Protein AF-A0A966NB01-F1 (afdb_monomer_lite)

Sequence (210 aa):
ENFVPSNSPRFVPIDDQESGPEIAERCFDAGAFVVIAHPQWSGLTLADARSIKSAHAVEAYNHGCAVSTDRPDGFHTLDLLLAEGRKLNLVATDDAHFTEPDFFGGWVMVKAQQNKPDSILESLKEGSFYSSQGPEFIDIEINSETAVIQSTPVSTVIVQGQGSAYVAQHGEAVVSAELSLERLKNSPWLRVTVIDQYGKRAWSNPIWRD

Foldseek 3Di:
DPLDDFPDPDPDDDPPTDDPQRVLVSCVVVLHAAEAELCQQVVPDLVNLVSNLNHQAYAQAEQQCCVPPVRGGDVVSVLVCVVVVRQHWYFWYQPDPPPDPSDLQKGKDFDFPDPDPVRRSVRSSVLRIKMWRDKAWPDWDDDLWKIKTFIFFFQKKKKDFHDGQIDMDGDQGDGIDITTCPSVNPGQWIKIWTAHPVRIIMIGTTHGDD

Structure (mmCIF, N/CA/C/O backbone):
data_AF-A0A966NB01-F1
#
_entry.id   AF-A0A966NB01-F1
#
loop_
_atom_site.group_PDB
_atom_site.id
_atom_site.type_symbol
_atom_site.label_atom_id
_atom_site.label_alt_id
_atom_site.label_comp_id
_atom_site.label_asym_id
_atom_site.label_entity_id
_atom_site.label_seq_id
_atom_site.pdbx_PDB_ins_code
_atom_site.Cartn_x
_atom_site.Cartn_y
_atom_site.Cartn_z
_atom_site.occupancy
_atom_site.B_iso_or_equiv
_atom_site.auth_seq_id
_atom_site.auth_comp_id
_atom_site.auth_asym_id
_atom_site.auth_atom_id
_atom_site.pdbx_PDB_model_num
ATOM 1 N N . GLU A 1 1 ? 21.238 -15.664 -8.859 1.00 58.62 1 GLU A N 1
ATOM 2 C CA . GLU A 1 1 ? 22.269 -15.403 -9.892 1.00 58.62 1 GLU A CA 1
ATOM 3 C C . GLU A 1 1 ? 21.838 -15.718 -11.337 1.00 58.62 1 GLU A C 1
ATOM 5 O O . GLU A 1 1 ? 22.574 -15.356 -12.240 1.00 58.62 1 GLU A O 1
ATOM 10 N N . ASN A 1 2 ? 20.633 -16.260 -11.601 1.00 76.50 2 ASN A N 1
ATOM 11 C CA . ASN A 1 2 ? 20.177 -16.600 -12.968 1.00 76.50 2 ASN A CA 1
ATOM 12 C C . ASN A 1 2 ? 19.036 -15.711 -13.514 1.00 76.50 2 ASN A C 1
ATOM 14 O O . ASN A 1 2 ? 18.308 -16.134 -14.408 1.00 76.50 2 ASN A O 1
ATOM 18 N N . PHE A 1 3 ? 18.833 -14.500 -12.980 1.00 86.69 3 PHE A N 1
ATOM 19 C CA . PHE A 1 3 ? 17.799 -13.604 -13.508 1.00 86.69 3 PHE A CA 1
ATOM 20 C C . PHE A 1 3 ? 18.338 -12.858 -14.730 1.00 86.69 3 PHE A C 1
ATOM 22 O O . PHE A 1 3 ? 19.160 -11.953 -14.597 1.00 86.69 3 PHE A O 1
ATOM 29 N N . VAL A 1 4 ? 17.908 -13.269 -15.923 1.00 89.50 4 VAL A N 1
ATOM 30 C CA . VAL A 1 4 ? 18.319 -12.628 -17.179 1.00 89.50 4 VAL A CA 1
ATOM 31 C C . VAL A 1 4 ? 17.797 -11.180 -17.193 1.00 89.50 4 VAL A C 1
ATOM 33 O O . VAL A 1 4 ? 16.621 -10.969 -16.881 1.00 89.50 4 VAL A O 1
ATOM 36 N N . PRO A 1 5 ? 18.625 -10.170 -17.518 1.00 90.00 5 PRO A N 1
ATOM 37 C CA . PRO A 1 5 ? 18.150 -8.794 -17.658 1.00 90.00 5 PRO A CA 1
ATOM 38 C C . PRO A 1 5 ? 16.993 -8.701 -18.660 1.00 90.00 5 PRO A C 1
ATOM 40 O O . PRO A 1 5 ? 16.994 -9.414 -19.663 1.00 90.00 5 PRO A O 1
ATOM 43 N N . SER A 1 6 ? 16.005 -7.841 -18.399 1.00 90.62 6 SER A N 1
ATOM 44 C CA . SER A 1 6 ? 14.953 -7.580 -19.386 1.00 90.62 6 SER A CA 1
ATOM 45 C C . SER A 1 6 ? 15.538 -6.898 -20.626 1.00 90.62 6 SER A C 1
ATOM 47 O O . SER A 1 6 ? 16.550 -6.192 -20.557 1.00 90.62 6 SER A O 1
ATOM 49 N N . ASN A 1 7 ? 14.884 -7.079 -21.773 1.00 92.44 7 ASN A N 1
ATOM 50 C CA . ASN A 1 7 ? 15.222 -6.374 -23.007 1.00 92.44 7 ASN A CA 1
ATOM 51 C C . ASN A 1 7 ? 14.694 -4.926 -22.966 1.00 92.44 7 ASN A C 1
ATOM 53 O O . ASN A 1 7 ? 13.764 -4.560 -23.675 1.00 92.44 7 ASN A O 1
ATOM 57 N N . SER A 1 8 ? 15.245 -4.112 -22.064 1.00 90.25 8 SER A N 1
ATOM 58 C CA . SER A 1 8 ? 14.808 -2.731 -21.811 1.00 90.25 8 SER A CA 1
ATOM 59 C C . SER A 1 8 ? 16.017 -1.786 -21.772 1.00 90.25 8 SER A C 1
ATOM 61 O O . SER A 1 8 ? 16.375 -1.269 -20.715 1.00 90.25 8 SER A O 1
ATOM 63 N N . PRO A 1 9 ? 16.709 -1.559 -22.906 1.00 89.31 9 PRO A N 1
ATOM 64 C CA . PRO A 1 9 ? 17.971 -0.814 -22.926 1.00 89.31 9 PRO A CA 1
ATOM 65 C C . PRO A 1 9 ? 17.812 0.691 -22.646 1.00 89.31 9 PRO A C 1
ATOM 67 O O . PRO A 1 9 ? 18.811 1.391 -22.469 1.00 89.31 9 PRO A O 1
ATOM 70 N N . ARG A 1 10 ? 16.579 1.215 -22.685 1.00 88.50 10 ARG A N 1
ATOM 71 C CA . ARG A 1 10 ? 16.206 2.625 -22.474 1.00 88.50 10 ARG A CA 1
ATOM 72 C C . ARG A 1 10 ? 14.794 2.695 -21.883 1.00 88.50 10 ARG A C 1
ATOM 74 O O . ARG A 1 10 ? 14.055 1.721 -21.944 1.00 88.50 10 ARG A O 1
ATOM 81 N N . PHE A 1 11 ? 14.378 3.874 -21.424 1.00 83.19 11 PHE A N 1
ATOM 82 C CA . PHE A 1 11 ? 13.010 4.147 -20.949 1.00 83.19 11 PHE A CA 1
ATOM 83 C C . PHE A 1 11 ? 11.969 4.310 -22.075 1.00 83.19 11 PHE A C 1
ATOM 85 O O . PHE A 1 11 ? 10.986 5.031 -21.924 1.00 83.19 11 PHE A O 1
ATOM 92 N N . VAL A 1 12 ? 12.196 3.687 -23.233 1.00 88.50 12 VAL A N 1
ATOM 93 C CA . VAL A 1 12 ? 11.289 3.740 -24.386 1.00 88.50 12 VAL A CA 1
ATOM 94 C C . VAL A 1 12 ? 10.964 2.306 -24.796 1.00 88.50 12 VAL A C 1
ATOM 96 O O . VAL A 1 12 ? 11.910 1.533 -24.964 1.00 88.50 12 VAL A O 1
ATOM 99 N N . PRO A 1 13 ? 9.677 1.955 -24.977 1.00 87.62 13 PRO A N 1
ATOM 100 C CA . PRO A 1 13 ? 9.287 0.633 -25.446 1.00 87.62 13 PRO A CA 1
ATOM 101 C C . PRO A 1 13 ? 9.932 0.253 -26.783 1.00 87.62 13 PRO A C 1
ATOM 103 O O . PRO A 1 13 ? 10.039 1.091 -27.681 1.00 87.62 13 PRO A O 1
ATOM 106 N N . ILE A 1 14 ? 10.312 -1.016 -26.918 1.00 93.12 14 ILE A N 1
ATOM 107 C CA . ILE A 1 14 ? 10.758 -1.638 -28.174 1.00 93.12 14 ILE A CA 1
ATOM 108 C C . ILE A 1 14 ? 9.904 -2.872 -28.485 1.00 93.12 14 ILE A C 1
ATOM 110 O O . ILE A 1 14 ? 9.312 -3.452 -27.580 1.00 93.12 14 ILE A O 1
ATOM 114 N N . ASP A 1 15 ? 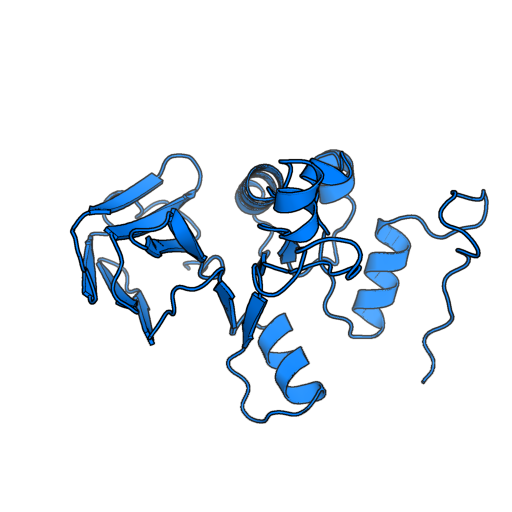9.822 -3.263 -29.757 1.00 90.69 15 ASP A N 1
ATOM 115 C CA . ASP A 1 15 ? 8.863 -4.281 -30.221 1.00 90.69 15 ASP A CA 1
ATOM 116 C C . ASP A 1 15 ? 9.071 -5.676 -29.602 1.00 90.69 15 ASP A C 1
ATOM 118 O O . ASP A 1 15 ? 8.120 -6.446 -29.488 1.00 90.69 15 ASP A O 1
ATOM 122 N N . ASP A 1 16 ? 10.298 -6.016 -29.206 1.00 90.88 16 ASP A N 1
ATOM 123 C CA . ASP A 1 16 ? 10.700 -7.328 -28.690 1.00 90.88 16 ASP A CA 1
ATOM 124 C C . ASP A 1 16 ? 10.976 -7.335 -27.174 1.00 90.88 16 ASP A C 1
ATOM 126 O O . ASP A 1 16 ? 11.687 -8.210 -26.669 1.00 90.88 16 ASP A O 1
ATOM 130 N N . GLN A 1 17 ? 10.436 -6.362 -26.432 1.00 94.44 17 GLN A N 1
ATOM 131 C CA . GLN A 1 17 ? 10.496 -6.359 -24.968 1.00 94.44 17 GLN A CA 1
ATOM 132 C C . GLN A 1 17 ? 9.324 -7.122 -24.340 1.00 94.44 17 GLN A C 1
ATOM 134 O O . GLN A 1 17 ? 8.224 -7.169 -24.886 1.00 94.44 17 GLN A O 1
ATOM 139 N N . GLU A 1 18 ? 9.547 -7.649 -23.137 1.00 94.69 18 GLU A N 1
ATOM 140 C CA . GLU A 1 18 ? 8.481 -8.205 -22.301 1.00 94.69 18 GLU A CA 1
ATOM 141 C C . GLU A 1 18 ? 7.437 -7.128 -21.970 1.00 94.69 18 GLU A C 1
ATOM 143 O O . GLU A 1 18 ? 7.766 -5.987 -21.627 1.00 94.69 18 GLU A O 1
ATOM 148 N N . SER A 1 19 ? 6.164 -7.497 -22.030 1.00 94.12 19 SER A N 1
ATOM 149 C CA . SER A 1 19 ? 5.071 -6.688 -21.503 1.00 94.12 19 SER A CA 1
ATOM 150 C C . SER A 1 19 ? 5.123 -6.611 -19.972 1.00 94.12 19 SER A C 1
ATOM 152 O O . SER A 1 19 ? 5.754 -7.432 -19.305 1.00 94.12 19 SER A O 1
ATOM 154 N N . GLY A 1 20 ? 4.409 -5.638 -19.393 1.00 93.88 20 GLY A N 1
ATOM 155 C CA . GLY A 1 20 ? 4.297 -5.483 -17.936 1.00 93.88 20 GLY A CA 1
ATOM 156 C C . GLY A 1 20 ? 3.887 -6.772 -17.198 1.00 93.88 20 GLY A C 1
ATOM 157 O O . GLY A 1 20 ? 4.531 -7.121 -16.208 1.00 93.88 20 GLY A O 1
ATOM 158 N N . PRO A 1 21 ? 2.864 -7.515 -17.664 1.00 97.12 21 PRO A N 1
ATOM 159 C CA . PRO A 1 21 ? 2.499 -8.809 -17.086 1.00 97.12 21 PRO A CA 1
ATOM 160 C C . PRO A 1 21 ? 3.586 -9.880 -17.194 1.00 97.12 21 PRO A C 1
ATOM 162 O O . PRO A 1 21 ? 3.812 -10.590 -16.218 1.00 97.12 21 PRO A O 1
ATOM 165 N N . GLU A 1 22 ? 4.271 -9.981 -18.337 1.00 96.50 22 GLU A N 1
ATOM 166 C CA . GLU A 1 22 ? 5.311 -10.997 -18.566 1.00 96.50 22 GLU A CA 1
ATOM 167 C C . GLU A 1 22 ? 6.516 -10.782 -17.644 1.00 96.50 22 GLU A C 1
ATOM 169 O O . GLU A 1 22 ? 6.942 -11.712 -16.957 1.00 96.50 22 GLU A O 1
ATOM 174 N N . ILE A 1 23 ? 7.017 -9.543 -17.537 1.00 95.69 23 ILE A N 1
ATOM 175 C CA . ILE A 1 23 ? 8.129 -9.247 -1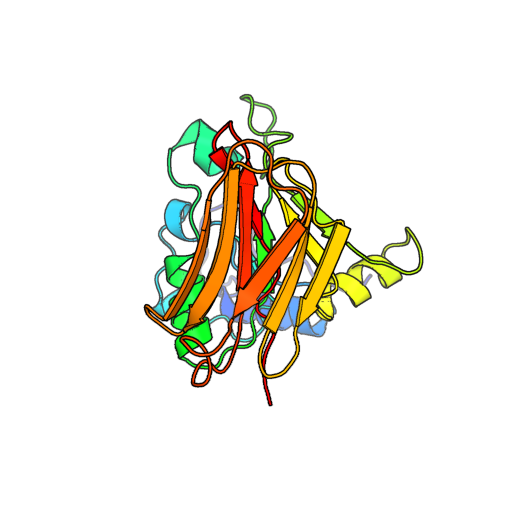6.624 1.00 95.69 23 ILE A CA 1
ATOM 176 C C . ILE A 1 23 ? 7.716 -9.417 -15.157 1.00 95.69 23 ILE A C 1
ATOM 178 O O . ILE A 1 23 ? 8.507 -9.898 -14.346 1.00 95.69 23 ILE A O 1
ATOM 182 N N . ALA A 1 24 ? 6.474 -9.071 -14.800 1.00 97.31 24 ALA A N 1
ATOM 183 C CA . ALA A 1 24 ? 5.961 -9.264 -13.447 1.00 97.31 24 ALA A CA 1
ATOM 184 C C . ALA A 1 24 ? 5.878 -10.750 -13.068 1.00 97.31 24 ALA A C 1
ATOM 186 O O . ALA A 1 24 ? 6.274 -11.115 -11.961 1.00 97.31 24 ALA A O 1
ATOM 187 N N . GLU A 1 25 ? 5.406 -11.607 -13.976 1.00 97.94 25 GLU A N 1
ATOM 188 C CA . GLU A 1 25 ? 5.362 -13.058 -13.779 1.00 97.94 25 GLU A CA 1
ATOM 189 C C . GLU A 1 25 ? 6.772 -13.643 -13.654 1.00 97.94 25 GLU A C 1
ATOM 191 O O . GLU A 1 25 ? 7.063 -14.340 -12.684 1.00 97.94 25 GLU A O 1
ATOM 196 N N . ARG A 1 26 ? 7.702 -13.253 -14.531 1.00 96.94 26 ARG A N 1
ATOM 197 C CA . ARG A 1 26 ? 9.095 -13.708 -14.448 1.00 96.94 26 ARG A CA 1
ATOM 198 C C . ARG A 1 26 ? 9.784 -13.276 -13.152 1.00 96.94 26 ARG A C 1
ATOM 200 O O . ARG A 1 26 ? 10.536 -14.054 -12.564 1.00 96.94 26 ARG A O 1
ATOM 207 N N . CYS A 1 27 ? 9.542 -12.048 -12.691 1.00 96.50 27 CYS A N 1
ATOM 208 C CA . CYS A 1 27 ? 10.014 -11.568 -11.391 1.00 96.50 27 CYS A CA 1
ATOM 209 C C . CYS A 1 27 ? 9.428 -12.399 -10.243 1.00 96.50 27 CYS A C 1
ATOM 211 O O . CYS A 1 27 ? 10.163 -12.793 -9.337 1.00 96.50 27 CYS A O 1
ATOM 213 N N . PHE A 1 28 ? 8.126 -12.682 -10.284 1.00 97.19 28 PHE A N 1
ATOM 214 C CA . PHE A 1 28 ? 7.447 -13.503 -9.285 1.00 97.19 28 PHE A CA 1
ATOM 215 C C . PHE A 1 28 ? 8.036 -14.919 -9.214 1.00 97.19 28 PHE A C 1
ATOM 217 O O . PHE A 1 28 ? 8.411 -15.363 -8.128 1.00 97.19 28 PHE A O 1
ATOM 224 N N . ASP A 1 29 ? 8.216 -15.580 -10.360 1.00 96.44 29 ASP A N 1
ATOM 225 C CA . ASP A 1 29 ? 8.784 -16.932 -10.463 1.00 96.44 29 ASP A CA 1
ATOM 226 C C . ASP A 1 29 ? 10.244 -16.996 -10.000 1.00 96.44 29 ASP A C 1
ATOM 228 O O . ASP A 1 29 ? 10.692 -17.991 -9.429 1.00 96.44 29 ASP A O 1
ATOM 232 N N . ALA A 1 30 ? 10.991 -15.905 -10.184 1.00 96.00 30 ALA A N 1
ATOM 233 C CA . ALA A 1 30 ? 12.340 -15.753 -9.650 1.00 96.00 30 ALA A CA 1
ATOM 234 C C . ALA A 1 30 ? 12.375 -15.479 -8.135 1.00 96.00 30 ALA A C 1
ATOM 236 O O . ALA A 1 30 ? 13.455 -15.382 -7.549 1.00 96.00 30 ALA A O 1
ATOM 237 N N . GLY A 1 31 ? 11.212 -15.348 -7.495 1.00 96.12 31 GLY A N 1
ATOM 238 C CA . GLY A 1 31 ? 11.074 -15.123 -6.066 1.00 96.12 31 GLY A CA 1
ATOM 239 C C . GLY A 1 31 ? 11.063 -13.652 -5.651 1.00 96.12 31 GLY A C 1
ATOM 240 O O . GLY A 1 31 ? 11.221 -13.390 -4.462 1.00 96.12 31 GLY A O 1
ATOM 241 N N . ALA A 1 32 ? 10.846 -12.693 -6.549 1.00 96.81 32 ALA A N 1
ATOM 242 C CA . ALA A 1 32 ? 10.762 -11.278 -6.182 1.00 96.81 32 ALA A CA 1
ATOM 243 C C . ALA A 1 32 ? 9.469 -10.928 -5.419 1.00 96.81 32 ALA A C 1
ATOM 245 O O . ALA A 1 32 ? 8.447 -11.608 -5.528 1.00 96.81 32 ALA A O 1
ATOM 246 N N . PHE A 1 33 ? 9.505 -9.821 -4.675 1.00 98.44 33 PHE A N 1
ATOM 247 C CA . PHE A 1 33 ? 8.309 -9.126 -4.198 1.00 98.44 33 PHE A CA 1
ATOM 248 C C . PHE A 1 33 ? 7.908 -8.073 -5.237 1.00 98.44 33 PHE A C 1
ATOM 250 O O . PHE A 1 33 ? 8.599 -7.078 -5.433 1.00 98.44 33 PHE A O 1
ATOM 257 N N . VAL A 1 34 ? 6.821 -8.343 -5.951 1.00 98.56 34 VAL A N 1
ATOM 258 C CA . VAL A 1 34 ? 6.355 -7.548 -7.098 1.00 98.56 34 VAL A CA 1
ATOM 259 C C . VAL A 1 34 ? 5.312 -6.518 -6.661 1.00 98.56 34 VAL A C 1
ATOM 261 O O . VAL A 1 34 ? 4.325 -6.876 -6.016 1.00 98.56 34 VAL A O 1
ATOM 264 N N . VAL A 1 35 ? 5.497 -5.259 -7.059 1.00 98.56 35 VAL A N 1
ATOM 265 C CA . VAL A 1 35 ? 4.625 -4.125 -6.710 1.00 98.56 35 VAL A CA 1
ATOM 266 C C . VAL A 1 35 ? 4.160 -3.406 -7.977 1.00 98.56 35 VAL A C 1
ATOM 268 O O . VAL A 1 35 ? 4.944 -3.207 -8.902 1.00 98.56 35 VAL A O 1
ATOM 271 N N . ILE A 1 36 ? 2.892 -2.990 -8.015 1.00 98.62 36 ILE A N 1
ATOM 272 C CA . ILE A 1 36 ? 2.393 -2.027 -9.009 1.00 98.62 36 ILE A CA 1
ATOM 273 C C . ILE A 1 36 ? 2.785 -0.621 -8.537 1.00 98.62 36 ILE A C 1
ATOM 275 O O . ILE A 1 36 ? 2.203 -0.122 -7.573 1.00 98.62 36 ILE A O 1
ATOM 279 N N . ALA A 1 37 ? 3.778 -0.015 -9.188 1.00 97.88 37 ALA A N 1
ATOM 280 C CA . ALA A 1 37 ? 4.373 1.257 -8.774 1.00 97.88 37 ALA A CA 1
ATOM 281 C C . ALA A 1 37 ? 3.536 2.481 -9.201 1.00 97.88 37 ALA A C 1
ATOM 283 O O . ALA A 1 37 ? 2.994 2.507 -10.313 1.00 97.88 37 ALA A O 1
ATOM 284 N N . HIS A 1 38 ? 3.423 3.459 -8.291 1.00 97.88 38 HIS A N 1
ATOM 285 C CA . HIS A 1 38 ? 2.843 4.806 -8.426 1.00 97.88 38 HIS A CA 1
ATOM 286 C C . HIS A 1 38 ? 1.833 4.964 -9.585 1.00 97.88 38 HIS A C 1
ATOM 288 O O . HIS A 1 38 ? 2.099 5.660 -10.578 1.00 97.88 38 HIS A O 1
ATOM 294 N N . PRO A 1 39 ? 0.656 4.310 -9.511 1.00 98.06 39 PRO A N 1
ATOM 295 C CA . PRO A 1 39 ? -0.243 4.207 -10.658 1.00 98.06 39 PRO A CA 1
ATOM 296 C C . PRO A 1 39 ? -0.855 5.553 -11.076 1.00 98.06 39 PRO A C 1
ATOM 298 O O . PRO A 1 39 ? -1.104 5.758 -12.263 1.00 98.06 39 PRO A O 1
ATOM 301 N N . GLN A 1 40 ? -1.068 6.499 -10.149 1.00 98.31 40 GLN A N 1
ATOM 302 C CA . GLN A 1 40 ? -1.583 7.828 -10.503 1.00 98.31 40 GLN A CA 1
ATOM 303 C C . GLN A 1 40 ? -0.569 8.655 -11.302 1.00 98.31 40 GLN A C 1
ATOM 305 O O . GLN A 1 40 ? -0.957 9.306 -12.273 1.00 98.31 40 GLN A O 1
ATOM 310 N N . TRP A 1 41 ? 0.714 8.637 -10.925 1.00 97.62 41 TRP A N 1
ATOM 311 C CA . TRP A 1 41 ? 1.752 9.386 -11.639 1.00 97.62 41 TRP A CA 1
ATOM 312 C C . TRP A 1 41 ? 1.986 8.839 -13.047 1.00 97.62 41 TRP A C 1
ATOM 314 O O . TRP A 1 41 ? 1.993 9.605 -14.012 1.00 97.62 41 TRP A O 1
ATOM 324 N N . SER A 1 42 ? 2.107 7.513 -13.167 1.00 95.19 42 SER A N 1
ATOM 325 C CA . SER A 1 42 ? 2.371 6.833 -14.441 1.00 95.19 42 SER A CA 1
ATOM 326 C C . SER A 1 42 ? 1.162 6.802 -15.382 1.00 95.19 42 SER A C 1
ATOM 328 O O . SER A 1 42 ? 1.313 6.503 -16.566 1.00 95.19 42 SER A O 1
ATOM 330 N N . GLY A 1 43 ? -0.038 7.111 -14.879 1.00 95.75 43 GLY A N 1
ATOM 331 C CA . GLY A 1 43 ? -1.281 6.997 -15.641 1.00 95.75 43 GLY A CA 1
ATOM 332 C C . GLY A 1 43 ? -1.697 5.546 -15.901 1.00 95.75 43 GLY A C 1
ATOM 333 O O . GLY A 1 43 ? -2.435 5.288 -16.852 1.00 95.75 43 GLY A O 1
ATOM 334 N N . LEU A 1 44 ? -1.224 4.606 -15.075 1.00 96.62 44 LEU A N 1
ATOM 335 C CA . LEU A 1 44 ? -1.520 3.181 -15.189 1.00 96.62 44 LEU A CA 1
ATOM 336 C C . LEU A 1 44 ? -3.027 2.947 -15.045 1.00 96.62 44 LEU A C 1
ATOM 338 O O . LEU A 1 44 ? -3.644 3.309 -14.039 1.00 96.62 44 LEU A O 1
ATOM 342 N N . THR A 1 45 ? -3.639 2.338 -16.059 1.00 97.56 45 THR A N 1
ATOM 343 C CA . THR A 1 45 ? -5.086 2.133 -16.065 1.00 97.56 45 THR A CA 1
ATOM 344 C C . THR A 1 45 ? -5.477 0.922 -15.221 1.00 97.56 45 THR A C 1
ATOM 346 O O . THR A 1 45 ? -4.682 0.019 -14.959 1.00 97.56 45 THR A O 1
ATOM 349 N N . LEU A 1 46 ? -6.753 0.832 -14.842 1.00 97.75 46 LEU A N 1
ATOM 350 C CA . LEU A 1 46 ? -7.260 -0.362 -14.163 1.00 97.75 46 LEU A CA 1
ATOM 351 C C . LEU A 1 46 ? -7.115 -1.633 -15.021 1.00 97.75 46 LEU A C 1
ATOM 353 O O . LEU A 1 46 ? -6.923 -2.716 -14.474 1.00 97.75 46 LEU A O 1
ATOM 357 N N . ALA A 1 47 ? -7.198 -1.525 -16.353 1.00 98.31 47 ALA A N 1
ATOM 358 C CA . ALA A 1 47 ? -6.985 -2.665 -17.245 1.00 98.31 47 ALA A CA 1
ATOM 359 C C . ALA A 1 47 ? -5.535 -3.168 -17.166 1.00 98.31 47 ALA A C 1
ATOM 361 O O . ALA A 1 47 ? -5.314 -4.375 -17.037 1.00 98.31 47 ALA A O 1
ATOM 362 N N . ASP A 1 48 ? -4.571 -2.247 -17.132 1.00 97.81 48 ASP A N 1
ATOM 363 C CA . ASP A 1 48 ? -3.157 -2.571 -16.942 1.00 97.81 48 ASP A CA 1
ATOM 364 C C . ASP A 1 48 ? -2.938 -3.221 -15.569 1.00 97.81 48 ASP A C 1
ATOM 366 O O . ASP A 1 48 ? -2.376 -4.312 -15.476 1.00 97.81 48 ASP A O 1
ATOM 370 N N . ALA A 1 49 ? -3.486 -2.638 -14.498 1.00 98.25 49 ALA A N 1
ATOM 371 C CA . ALA A 1 49 ? -3.366 -3.180 -13.140 1.00 98.25 49 ALA A CA 1
ATOM 372 C C . ALA A 1 49 ? -3.970 -4.592 -13.007 1.00 98.25 49 ALA A C 1
ATOM 374 O O . ALA A 1 49 ? -3.436 -5.463 -12.308 1.00 98.25 49 ALA A O 1
ATOM 375 N N . ARG A 1 50 ? -5.089 -4.844 -13.699 1.00 98.25 50 ARG A N 1
ATOM 376 C CA . ARG A 1 50 ? -5.738 -6.160 -13.770 1.00 98.25 50 ARG A CA 1
ATOM 377 C C . ARG A 1 50 ? -4.872 -7.193 -14.483 1.00 98.25 50 ARG A C 1
ATOM 379 O O . ARG A 1 50 ? -4.874 -8.351 -14.071 1.00 98.25 50 ARG A O 1
ATOM 386 N N . SER A 1 51 ? -4.135 -6.780 -15.513 1.00 98.25 51 SER A N 1
ATOM 387 C CA . SER A 1 51 ? -3.268 -7.671 -16.289 1.00 98.25 51 SER A CA 1
ATOM 388 C C . SER A 1 51 ? -2.072 -8.198 -15.483 1.00 98.25 51 SER A C 1
ATOM 390 O O . SER A 1 51 ? -1.650 -9.333 -15.694 1.00 98.25 51 SER A O 1
ATOM 392 N N . ILE A 1 52 ? -1.593 -7.437 -14.493 1.00 98.19 52 ILE A N 1
ATOM 393 C CA . ILE A 1 52 ? -0.500 -7.832 -13.594 1.00 98.19 52 ILE A CA 1
ATOM 394 C C . ILE A 1 52 ? -1.054 -8.726 -12.472 1.00 98.19 52 ILE A C 1
ATOM 396 O O . ILE A 1 52 ? -1.424 -8.257 -11.393 1.00 98.19 52 ILE A O 1
ATOM 400 N N . LYS A 1 53 ? -1.149 -10.033 -12.735 1.00 97.75 53 LYS A N 1
ATOM 401 C CA . LYS A 1 53 ? -1.687 -11.019 -11.775 1.00 97.75 53 LYS A CA 1
ATOM 402 C C . LYS A 1 53 ? -0.701 -11.383 -10.666 1.00 97.75 53 LYS A C 1
ATOM 404 O O . LYS A 1 53 ? -1.132 -11.692 -9.562 1.00 97.75 53 LYS A O 1
ATOM 409 N N . SER A 1 54 ? 0.595 -11.296 -10.950 1.00 97.38 54 SER A N 1
ATOM 410 C CA . SER A 1 54 ? 1.677 -11.719 -10.052 1.00 97.38 54 SER A CA 1
ATOM 411 C C . SER A 1 54 ? 2.170 -10.602 -9.121 1.00 97.38 54 SER A C 1
ATOM 413 O O . SER A 1 54 ? 3.313 -10.618 -8.672 1.00 97.38 54 SER A O 1
ATOM 415 N N . ALA A 1 55 ? 1.325 -9.604 -8.840 1.00 98.38 55 ALA A N 1
ATOM 416 C CA . ALA A 1 55 ? 1.625 -8.535 -7.891 1.00 98.38 55 ALA A CA 1
ATOM 417 C C . ALA A 1 55 ? 1.296 -8.958 -6.454 1.00 98.38 55 ALA A C 1
ATOM 419 O O . ALA A 1 55 ? 0.276 -9.594 -6.200 1.00 98.38 55 ALA A O 1
ATOM 420 N N . HIS A 1 56 ? 2.132 -8.530 -5.512 1.00 98.81 56 HIS A N 1
ATOM 421 C CA . HIS A 1 56 ? 1.903 -8.683 -4.076 1.00 98.81 56 HIS A CA 1
ATOM 422 C C . HIS A 1 56 ? 1.314 -7.412 -3.460 1.00 98.81 56 HIS A C 1
ATOM 424 O O . HIS A 1 56 ? 0.596 -7.493 -2.467 1.00 98.81 56 HIS A O 1
ATOM 430 N N . ALA A 1 57 ? 1.610 -6.239 -4.028 1.00 98.81 57 ALA A N 1
ATOM 431 C CA . ALA A 1 57 ? 1.149 -4.961 -3.501 1.00 98.81 57 ALA A CA 1
ATOM 432 C C . ALA A 1 57 ? 0.903 -3.910 -4.589 1.00 98.81 57 ALA A C 1
ATOM 434 O O . ALA A 1 57 ? 1.368 -4.034 -5.726 1.00 98.81 57 ALA A O 1
ATOM 435 N N . VAL A 1 58 ? 0.198 -2.849 -4.203 1.00 98.88 58 VAL A N 1
ATOM 436 C CA . VAL A 1 58 ? 0.129 -1.581 -4.940 1.00 98.88 58 VAL A CA 1
ATOM 437 C C . VAL A 1 58 ? 0.848 -0.516 -4.122 1.00 98.88 58 VAL A C 1
ATOM 439 O O . VAL A 1 58 ? 0.674 -0.438 -2.905 1.00 98.88 58 VAL A O 1
ATOM 442 N N . GLU A 1 59 ? 1.645 0.315 -4.776 1.00 98.81 59 GLU A N 1
ATOM 443 C CA . GLU A 1 59 ? 2.197 1.511 -4.154 1.00 98.81 59 GLU A CA 1
ATOM 444 C C . GLU A 1 59 ? 1.077 2.526 -3.937 1.00 98.81 59 GLU A C 1
ATOM 446 O O . GLU A 1 59 ? 0.564 3.128 -4.877 1.00 98.81 59 GLU A O 1
ATOM 451 N N . ALA A 1 60 ? 0.637 2.642 -2.686 1.00 98.50 60 ALA A N 1
ATOM 452 C CA . ALA A 1 60 ? -0.480 3.490 -2.296 1.00 98.50 60 ALA A CA 1
ATOM 453 C C . ALA A 1 60 ? -0.049 4.941 -2.053 1.00 98.50 60 ALA A C 1
ATOM 455 O O . ALA A 1 60 ? -0.882 5.839 -2.181 1.00 98.50 60 ALA A O 1
ATOM 456 N N . TYR A 1 61 ? 1.229 5.146 -1.720 1.00 98.75 61 TYR A N 1
ATOM 457 C CA . TYR A 1 61 ? 1.859 6.451 -1.577 1.00 98.75 61 TYR A CA 1
ATOM 458 C C . TYR A 1 61 ? 3.276 6.429 -2.156 1.00 98.75 61 TYR A C 1
ATOM 460 O O . TYR A 1 61 ? 4.098 5.611 -1.744 1.00 98.75 61 TYR A O 1
ATOM 468 N N . ASN A 1 62 ? 3.571 7.365 -3.050 1.00 98.69 62 ASN A N 1
ATOM 469 C CA . ASN A 1 62 ? 4.916 7.616 -3.559 1.00 98.69 62 ASN A CA 1
ATOM 470 C C . ASN A 1 62 ? 5.328 9.058 -3.229 1.00 98.69 62 ASN A C 1
ATOM 472 O O . ASN A 1 62 ? 4.643 10.010 -3.623 1.00 98.69 62 ASN A O 1
ATOM 476 N N . HIS A 1 63 ? 6.414 9.224 -2.470 1.00 98.31 63 HIS A N 1
ATOM 477 C CA . HIS A 1 63 ? 6.834 10.531 -1.972 1.00 98.31 63 HIS A CA 1
ATOM 478 C C . HIS A 1 63 ? 7.368 11.437 -3.078 1.00 98.31 63 HIS A C 1
ATOM 480 O O . HIS A 1 63 ? 6.927 12.583 -3.172 1.00 98.31 63 HIS A O 1
ATOM 486 N N . GLY A 1 64 ? 8.250 10.933 -3.942 1.00 97.69 64 GLY A N 1
ATOM 487 C CA . GLY A 1 64 ? 8.789 11.681 -5.071 1.00 97.69 64 GLY A CA 1
ATOM 488 C C . GLY A 1 64 ? 7.677 12.212 -5.967 1.00 97.69 64 GLY A C 1
ATOM 489 O O . GLY A 1 64 ? 7.658 13.398 -6.291 1.00 97.69 64 GLY A O 1
ATOM 490 N N . CYS A 1 65 ? 6.665 11.396 -6.265 1.00 97.56 65 CYS A N 1
ATOM 491 C CA . CYS A 1 65 ? 5.481 11.819 -7.013 1.00 97.56 65 CYS A CA 1
ATOM 492 C C . CYS A 1 65 ? 4.654 12.879 -6.266 1.00 97.56 65 CYS A C 1
ATOM 494 O O . CYS A 1 65 ? 4.132 13.801 -6.900 1.00 97.56 65 CYS A O 1
ATOM 496 N N . ALA A 1 66 ? 4.541 12.777 -4.935 1.00 97.56 66 ALA A N 1
ATOM 497 C CA . ALA A 1 66 ? 3.876 13.778 -4.098 1.00 97.56 66 ALA A CA 1
ATOM 498 C C . ALA A 1 66 ? 4.556 15.148 -4.215 1.00 97.56 66 ALA A C 1
ATOM 500 O O . ALA A 1 66 ? 3.889 16.156 -4.431 1.00 97.56 66 ALA A O 1
ATOM 501 N N . VAL A 1 67 ? 5.883 15.169 -4.074 1.00 96.88 67 VAL A N 1
ATOM 502 C CA . VAL A 1 67 ? 6.691 16.393 -4.020 1.00 96.88 67 VAL A CA 1
ATOM 503 C C . VAL A 1 67 ? 6.813 17.036 -5.400 1.00 96.88 67 VAL A C 1
ATOM 505 O O . VAL A 1 67 ? 6.601 18.240 -5.533 1.00 96.88 67 VAL A O 1
ATOM 508 N N . SER A 1 68 ? 7.091 16.235 -6.427 1.00 95.94 68 SER A N 1
ATOM 509 C CA . SER A 1 68 ? 7.404 16.736 -7.770 1.00 95.94 68 SER A CA 1
ATOM 510 C C . SER A 1 68 ? 6.169 17.057 -8.614 1.00 95.94 68 SER A C 1
ATOM 512 O O . SER A 1 68 ? 6.221 17.926 -9.488 1.00 95.94 68 SER A O 1
ATOM 514 N N . THR A 1 69 ? 5.047 16.353 -8.397 1.00 96.25 69 THR A N 1
ATOM 515 C CA . THR A 1 69 ? 3.900 16.404 -9.326 1.00 96.25 69 THR A CA 1
ATOM 516 C C . THR A 1 69 ? 2.514 16.402 -8.685 1.00 96.25 69 THR A C 1
ATOM 518 O O . THR A 1 69 ? 1.534 16.461 -9.430 1.00 96.25 69 THR A O 1
ATOM 521 N N . ASP A 1 70 ? 2.409 16.344 -7.353 1.00 97.38 70 ASP A N 1
ATOM 522 C CA . ASP A 1 70 ? 1.130 16.247 -6.629 1.00 97.38 70 ASP A CA 1
ATOM 523 C C . ASP A 1 70 ? 0.271 15.049 -7.097 1.00 97.38 70 ASP A C 1
ATOM 525 O O . ASP A 1 70 ? -0.941 15.145 -7.300 1.00 97.38 70 ASP A O 1
ATOM 529 N N . ARG A 1 71 ? 0.925 13.900 -7.346 1.00 97.75 71 ARG A N 1
ATOM 530 C CA . ARG A 1 71 ? 0.278 12.648 -7.793 1.00 97.75 71 ARG A CA 1
ATOM 531 C C . ARG A 1 71 ? 0.757 11.402 -7.033 1.00 97.75 71 ARG A C 1
ATOM 533 O O . ARG A 1 71 ? 1.284 10.476 -7.654 1.00 97.75 71 ARG A O 1
ATOM 540 N N . PRO A 1 72 ? 0.616 11.359 -5.700 1.00 97.81 72 PRO A N 1
ATOM 541 C CA . PRO A 1 72 ? 1.175 10.277 -4.896 1.00 97.81 72 PRO A CA 1
ATOM 542 C C . PRO A 1 72 ? 0.344 8.989 -4.874 1.00 97.81 72 PRO A C 1
ATOM 544 O O . PRO A 1 72 ? 0.833 7.973 -4.384 1.00 97.81 72 PRO A O 1
ATOM 547 N N . ASP A 1 73 ? -0.922 9.033 -5.290 1.00 97.94 73 ASP A N 1
ATOM 548 C CA . ASP A 1 73 ? -1.934 8.073 -4.858 1.00 97.94 73 ASP A CA 1
ATOM 549 C C . ASP A 1 73 ? -1.935 6.757 -5.648 1.00 97.94 73 ASP A C 1
ATOM 551 O O . ASP A 1 73 ? -1.869 6.714 -6.877 1.00 97.94 73 ASP A O 1
ATOM 555 N N . GLY A 1 74 ? -2.151 5.657 -4.925 1.00 98.31 74 GLY A N 1
ATOM 556 C CA . GLY A 1 74 ? -2.502 4.356 -5.507 1.00 98.31 74 GLY A CA 1
ATOM 557 C C . GLY A 1 74 ? -3.766 3.715 -4.943 1.00 98.31 74 GLY A C 1
ATOM 558 O O . GLY A 1 74 ? -4.172 2.647 -5.407 1.00 98.31 74 GLY A O 1
ATOM 559 N N . PHE A 1 75 ? -4.427 4.360 -3.976 1.00 97.94 75 PHE A N 1
ATOM 560 C CA . PHE A 1 75 ? -5.578 3.782 -3.276 1.00 97.94 75 PHE A CA 1
ATOM 561 C C . PHE A 1 75 ? -6.752 3.448 -4.190 1.00 97.94 75 PHE A C 1
ATOM 563 O O . PHE A 1 75 ? -7.372 2.407 -4.002 1.00 97.94 75 PHE A O 1
ATOM 570 N N . HIS A 1 76 ? -7.045 4.274 -5.197 1.00 97.44 76 HIS A N 1
ATOM 571 C CA . HIS A 1 76 ? -8.155 3.982 -6.104 1.00 97.44 76 HIS A CA 1
ATOM 572 C C . HIS A 1 76 ? -7.935 2.667 -6.867 1.00 97.44 76 HIS A C 1
ATOM 574 O O . HIS A 1 76 ? -8.823 1.819 -6.910 1.00 97.44 76 HIS A O 1
ATOM 580 N N . THR A 1 77 ? -6.730 2.464 -7.406 1.00 98.50 77 THR A N 1
ATOM 581 C CA . THR A 1 77 ? -6.348 1.217 -8.082 1.00 98.50 77 THR A CA 1
ATOM 582 C C . THR A 1 77 ? -6.371 0.036 -7.114 1.00 98.50 77 THR A C 1
ATOM 584 O O . THR A 1 77 ? -6.949 -1.001 -7.436 1.00 98.50 77 THR A O 1
ATOM 587 N N . LEU A 1 78 ? -5.794 0.189 -5.918 1.00 98.62 78 LEU A N 1
ATOM 588 C CA . LEU A 1 78 ? -5.790 -0.853 -4.891 1.00 98.62 78 LEU A CA 1
ATOM 589 C C . LEU A 1 78 ? -7.211 -1.268 -4.485 1.00 98.62 78 LEU A C 1
ATOM 591 O O . LEU A 1 78 ? -7.531 -2.451 -4.532 1.00 98.62 78 LEU A O 1
ATOM 595 N N . ASP A 1 79 ? -8.069 -0.317 -4.119 1.00 98.06 79 ASP A N 1
ATOM 596 C CA . ASP A 1 79 ? -9.404 -0.598 -3.585 1.00 98.06 79 ASP A CA 1
ATOM 597 C C . ASP A 1 79 ? -10.315 -1.258 -4.636 1.00 98.06 79 ASP A C 1
ATOM 599 O O . ASP A 1 79 ? -11.110 -2.135 -4.291 1.00 98.06 79 ASP A O 1
ATOM 603 N N . LEU A 1 80 ? -10.165 -0.917 -5.924 1.00 97.94 80 LEU A N 1
ATOM 604 C CA . LEU A 1 80 ? -10.868 -1.608 -7.012 1.00 97.94 80 LEU A CA 1
ATOM 605 C C . LEU A 1 80 ? -10.409 -3.064 -7.164 1.00 97.94 80 LEU A C 1
ATOM 607 O O . LEU A 1 80 ? -11.242 -3.956 -7.308 1.00 97.94 80 LEU A O 1
ATOM 611 N N . LEU A 1 81 ? -9.105 -3.329 -7.065 1.00 98.50 81 LEU A N 1
ATOM 612 C CA . LEU A 1 81 ? -8.569 -4.692 -7.122 1.00 98.50 81 LEU A CA 1
ATOM 613 C C . LEU A 1 81 ? -8.959 -5.516 -5.883 1.00 98.50 81 LEU A C 1
ATOM 615 O O . LEU A 1 81 ? -9.304 -6.692 -6.011 1.00 98.50 81 LEU A O 1
ATOM 619 N N . LEU A 1 82 ? -8.972 -4.906 -4.694 1.00 98.19 82 LEU A N 1
ATOM 620 C CA . LEU A 1 82 ? -9.476 -5.535 -3.469 1.00 98.19 82 LEU A CA 1
ATOM 621 C C . LEU A 1 82 ? -10.967 -5.879 -3.593 1.00 98.19 82 LEU A C 1
ATOM 623 O O . LEU A 1 82 ? -11.389 -6.953 -3.163 1.00 98.19 82 LEU A O 1
ATOM 627 N N . ALA A 1 83 ? -11.772 -5.001 -4.203 1.00 96.88 83 ALA A N 1
ATOM 628 C CA . AL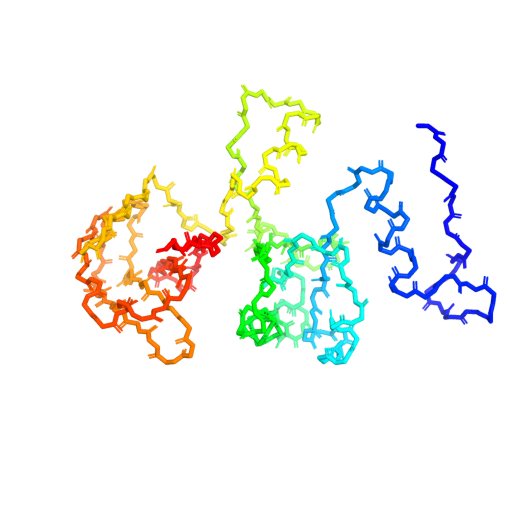A A 1 83 ? -13.192 -5.252 -4.448 1.00 96.88 83 ALA A CA 1
ATOM 629 C C . ALA A 1 83 ? -13.442 -6.409 -5.433 1.00 96.88 83 ALA A C 1
ATOM 631 O O . ALA A 1 83 ? -14.493 -7.044 -5.371 1.00 96.88 83 ALA A O 1
ATOM 632 N N . GLU A 1 84 ? -12.468 -6.714 -6.292 1.00 97.00 84 GLU A N 1
ATOM 633 C CA . GLU A 1 84 ? -12.447 -7.888 -7.176 1.00 97.00 84 GLU A CA 1
ATOM 634 C C . GLU A 1 84 ? -11.937 -9.163 -6.479 1.00 97.00 84 GLU A C 1
ATOM 636 O O . GLU A 1 84 ? -11.821 -10.211 -7.112 1.00 97.00 84 GLU A O 1
ATOM 641 N N . GLY A 1 85 ? -11.624 -9.098 -5.181 1.00 96.69 85 GLY A N 1
ATOM 642 C CA . GLY A 1 85 ? -11.127 -10.234 -4.405 1.00 96.69 85 GLY A CA 1
ATOM 643 C C . GLY A 1 85 ? -9.619 -10.470 -4.526 1.00 96.69 85 GLY A 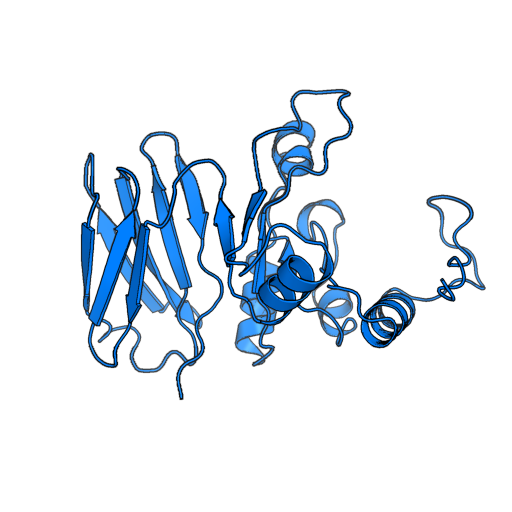C 1
ATOM 644 O O . GLY A 1 85 ? -9.128 -11.494 -4.046 1.00 96.69 85 GLY A O 1
ATOM 645 N N . ARG A 1 86 ? -8.855 -9.557 -5.146 1.00 97.56 86 ARG A N 1
ATOM 646 C CA . ARG A 1 86 ? -7.391 -9.678 -5.206 1.00 97.56 86 ARG A CA 1
ATOM 647 C C . ARG A 1 86 ? -6.796 -9.385 -3.835 1.00 97.56 86 ARG A C 1
ATOM 649 O O . ARG A 1 86 ? -6.936 -8.275 -3.340 1.00 97.56 86 ARG A O 1
ATOM 656 N N . LYS A 1 87 ? -6.079 -10.339 -3.242 1.00 97.38 87 LYS A N 1
ATOM 657 C CA . LYS A 1 87 ? -5.430 -10.179 -1.930 1.00 97.38 87 LYS A CA 1
ATOM 658 C C . LYS A 1 87 ? -4.095 -9.437 -2.047 1.00 97.38 87 LYS A C 1
ATOM 660 O O . LYS A 1 87 ? -3.038 -10.052 -1.987 1.00 97.38 87 LYS A O 1
ATOM 665 N N . LEU A 1 88 ? -4.158 -8.126 -2.273 1.00 98.50 88 LEU A N 1
ATOM 666 C CA . LEU A 1 88 ? -2.984 -7.261 -2.407 1.00 98.50 88 LEU A CA 1
ATOM 667 C C . LEU A 1 88 ? -2.691 -6.504 -1.111 1.00 98.50 88 LEU A C 1
ATOM 669 O O . LEU A 1 88 ? -3.603 -6.019 -0.443 1.00 98.50 88 LEU A O 1
ATOM 673 N N . ASN A 1 89 ? -1.407 -6.356 -0.813 1.00 98.69 89 ASN A N 1
ATOM 674 C CA . ASN A 1 89 ? -0.879 -5.459 0.207 1.00 98.69 89 ASN A CA 1
ATOM 675 C C . ASN A 1 89 ? -0.740 -4.028 -0.343 1.00 98.69 89 ASN A C 1
ATOM 677 O O . ASN A 1 89 ? -1.028 -3.754 -1.514 1.00 98.69 89 ASN A O 1
ATOM 681 N N . LEU A 1 90 ? -0.273 -3.106 0.495 1.00 98.50 90 LEU A N 1
ATOM 682 C CA . LEU A 1 90 ? 0.029 -1.737 0.089 1.00 98.50 90 LEU A CA 1
ATOM 683 C C . LEU A 1 90 ? 1.410 -1.313 0.570 1.00 98.50 90 LEU A C 1
ATOM 685 O O . LEU A 1 90 ? 1.792 -1.641 1.690 1.00 98.50 90 LEU A O 1
ATOM 689 N N . VAL A 1 91 ? 2.134 -0.557 -0.254 1.00 98.88 91 VAL A N 1
ATOM 690 C CA . VAL A 1 91 ? 3.426 0.033 0.127 1.00 98.88 91 VAL A CA 1
ATOM 691 C C . VAL A 1 91 ? 3.390 1.558 0.062 1.00 98.88 91 VAL A C 1
ATOM 693 O O . VAL A 1 91 ? 2.660 2.135 -0.748 1.00 98.88 91 VAL A O 1
ATOM 696 N N . ALA A 1 92 ? 4.193 2.196 0.910 1.00 98.81 92 ALA A N 1
ATOM 697 C CA . ALA A 1 92 ? 4.614 3.581 0.763 1.00 98.81 92 ALA A CA 1
ATOM 698 C C . ALA A 1 92 ? 6.120 3.612 0.486 1.00 98.81 92 ALA A C 1
ATOM 700 O O . ALA A 1 92 ? 6.872 2.863 1.117 1.00 98.81 92 ALA A O 1
ATOM 701 N N . THR A 1 93 ? 6.557 4.457 -0.442 1.00 98.56 93 THR A N 1
ATOM 702 C CA . THR A 1 93 ? 7.968 4.563 -0.832 1.00 98.56 93 THR A CA 1
ATOM 703 C C . THR A 1 93 ? 8.369 6.011 -1.073 1.00 98.56 93 THR A C 1
ATOM 705 O O . THR A 1 93 ? 7.519 6.891 -1.239 1.00 98.56 93 THR A O 1
ATOM 708 N N . ASP A 1 94 ? 9.680 6.240 -1.091 1.00 98.00 94 ASP A N 1
ATOM 709 C CA . ASP A 1 94 ? 10.240 7.530 -1.461 1.00 98.00 94 ASP A CA 1
ATOM 710 C C . ASP A 1 94 ? 10.349 7.711 -2.978 1.00 98.00 94 ASP A C 1
ATOM 712 O O . ASP A 1 94 ? 9.984 8.766 -3.483 1.00 98.00 94 ASP A O 1
ATOM 716 N N . ASP A 1 95 ? 10.826 6.683 -3.691 1.00 96.38 95 ASP A N 1
ATOM 717 C CA . ASP A 1 95 ? 11.254 6.791 -5.095 1.00 96.38 95 ASP A CA 1
ATOM 718 C C . ASP A 1 95 ? 12.281 7.925 -5.297 1.00 96.38 95 ASP A C 1
ATOM 720 O O . ASP A 1 95 ? 12.158 8.797 -6.156 1.00 96.38 95 ASP A O 1
ATOM 724 N N . ALA A 1 96 ? 13.284 7.944 -4.411 1.00 96.19 96 ALA A N 1
ATOM 725 C CA . ALA A 1 96 ? 14.238 9.038 -4.296 1.00 96.19 96 ALA A CA 1
ATOM 726 C C . ALA A 1 96 ? 15.222 9.089 -5.476 1.00 96.19 96 ALA A C 1
ATOM 728 O O . ALA A 1 96 ? 15.994 8.156 -5.720 1.00 96.19 96 ALA A O 1
ATOM 729 N N . HIS A 1 97 ? 15.254 10.238 -6.143 1.00 95.38 97 HIS A N 1
ATOM 730 C CA . HIS A 1 97 ? 16.208 10.617 -7.180 1.00 95.38 97 HIS A CA 1
ATOM 731 C C . HIS A 1 97 ? 17.256 11.607 -6.649 1.00 95.38 97 HIS A C 1
ATOM 733 O O . HIS A 1 97 ? 18.274 11.832 -7.309 1.00 95.38 97 HIS A O 1
ATOM 739 N N . PHE A 1 98 ? 17.044 12.178 -5.452 1.00 95.19 98 PHE A N 1
ATOM 740 C CA . PHE A 1 98 ? 17.945 13.120 -4.775 1.00 95.19 98 PHE A CA 1
ATOM 741 C C . PHE A 1 98 ? 18.231 14.401 -5.576 1.00 95.19 98 PHE A C 1
ATOM 743 O O . PHE A 1 98 ? 19.233 15.085 -5.347 1.00 95.19 98 PHE A O 1
ATOM 750 N N . THR A 1 99 ? 17.354 14.741 -6.519 1.00 92.25 99 THR A N 1
ATOM 751 C CA . THR A 1 99 ? 17.384 16.009 -7.266 1.00 92.25 99 THR A CA 1
ATOM 752 C C . THR A 1 99 ? 16.523 17.089 -6.615 1.00 92.25 99 THR A C 1
ATOM 754 O O . THR A 1 99 ? 16.692 18.275 -6.897 1.00 92.25 99 THR A O 1
ATOM 757 N N . GLU A 1 100 ? 15.627 16.681 -5.724 1.00 92.06 100 GLU A N 1
ATOM 758 C CA . GLU A 1 100 ? 14.697 17.497 -4.948 1.00 92.06 100 GLU A CA 1
ATOM 759 C C . GLU A 1 100 ? 14.470 16.809 -3.578 1.00 92.06 100 GLU A C 1
ATOM 761 O O . GLU A 1 100 ? 15.122 15.795 -3.315 1.00 92.06 100 GLU A O 1
ATOM 766 N N . PRO A 1 101 ? 13.656 17.338 -2.642 1.00 94.00 101 PRO A N 1
ATOM 767 C CA . PRO A 1 101 ? 13.465 16.710 -1.333 1.00 94.00 101 PRO A CA 1
ATOM 768 C C . PRO A 1 101 ? 12.477 15.531 -1.423 1.00 94.00 101 PRO A C 1
ATOM 770 O O . PRO A 1 101 ? 11.431 15.549 -0.786 1.00 94.00 101 PRO A O 1
ATOM 773 N N . ASP A 1 102 ? 12.809 14.528 -2.236 1.00 96.00 102 ASP A N 1
ATOM 774 C CA . ASP A 1 102 ? 12.012 13.337 -2.562 1.00 96.00 102 ASP A CA 1
ATOM 775 C C . ASP A 1 102 ? 12.340 12.118 -1.679 1.00 96.00 102 ASP A C 1
ATOM 777 O O . ASP A 1 102 ? 12.142 10.972 -2.070 1.00 96.00 102 ASP A O 1
ATOM 781 N N . PHE A 1 103 ? 12.830 12.359 -0.462 1.00 96.12 103 PHE A N 1
ATOM 782 C CA . PHE A 1 103 ? 13.314 11.333 0.461 1.00 96.12 103 PHE A CA 1
ATOM 783 C C . PHE A 1 103 ? 12.775 11.521 1.890 1.00 96.12 103 PHE A C 1
ATOM 785 O O . PHE A 1 103 ? 12.465 12.631 2.322 1.00 96.12 103 PHE A O 1
ATOM 792 N N . PHE A 1 104 ? 12.736 10.429 2.657 1.00 96.06 104 PHE A N 1
ATOM 793 C CA . PHE A 1 104 ? 12.239 10.343 4.036 1.00 96.06 104 PHE A CA 1
ATOM 794 C C . PHE A 1 104 ? 10.752 10.701 4.208 1.00 96.06 104 PHE A C 1
ATOM 796 O O . PHE A 1 104 ? 10.344 11.210 5.259 1.00 96.06 104 PHE A O 1
ATOM 803 N N . GLY A 1 105 ? 9.930 10.423 3.198 1.00 97.50 105 GLY A N 1
ATOM 804 C CA . GLY A 1 105 ? 8.496 10.696 3.212 1.00 97.50 105 GLY A CA 1
ATOM 805 C C . GLY A 1 105 ? 7.596 9.467 3.132 1.00 97.50 105 GLY A C 1
ATOM 806 O O . GLY A 1 105 ? 6.440 9.571 3.546 1.00 97.50 105 GLY A O 1
ATOM 807 N N . GLY A 1 106 ? 8.085 8.320 2.654 1.00 98.19 106 GLY A N 1
ATOM 808 C CA . GLY A 1 106 ? 7.323 7.072 2.577 1.00 98.19 106 GLY A CA 1
ATOM 809 C C . GLY A 1 106 ? 8.191 5.823 2.739 1.00 98.19 106 GLY A C 1
ATOM 810 O O . GLY A 1 106 ? 9.217 5.676 2.082 1.00 98.19 106 GLY A O 1
ATOM 811 N N . TRP A 1 107 ? 7.775 4.895 3.603 1.00 98.69 107 TRP A N 1
ATOM 812 C CA . TRP A 1 107 ? 8.461 3.611 3.791 1.00 98.69 107 TRP A CA 1
ATOM 813 C C . TRP A 1 107 ? 7.522 2.507 4.285 1.00 98.69 107 TRP A C 1
ATOM 815 O O . TRP A 1 107 ? 6.379 2.752 4.681 1.00 98.69 107 TRP A O 1
ATOM 825 N N . VAL A 1 108 ? 8.045 1.280 4.315 1.00 98.75 108 VAL A N 1
ATOM 826 C CA . VAL A 1 108 ? 7.422 0.127 4.975 1.00 98.75 108 VAL A CA 1
ATOM 827 C C . VAL A 1 108 ? 8.195 -0.252 6.237 1.00 98.75 108 VAL A C 1
ATOM 829 O O . VAL A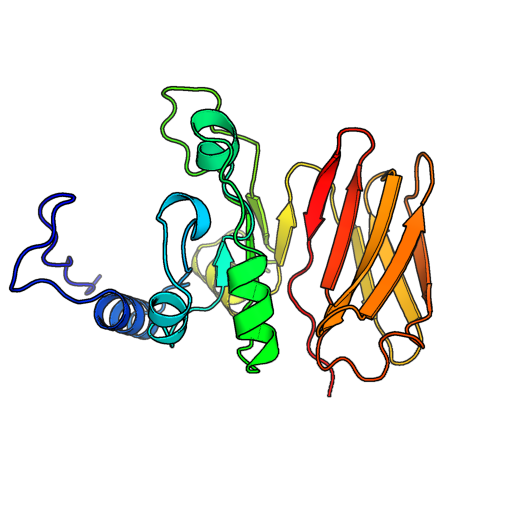 1 108 ? 9.424 -0.236 6.265 1.00 98.75 108 VAL A O 1
ATOM 832 N N . MET A 1 109 ? 7.471 -0.619 7.287 1.00 98.56 109 MET A N 1
ATOM 833 C CA . MET A 1 109 ? 8.003 -1.107 8.557 1.00 98.56 109 MET A CA 1
ATOM 834 C C . MET A 1 109 ? 7.804 -2.618 8.617 1.00 98.56 109 MET A C 1
ATOM 836 O O . MET A 1 109 ? 6.689 -3.098 8.825 1.00 98.56 109 MET A O 1
ATOM 840 N N . VAL A 1 110 ? 8.880 -3.370 8.373 1.00 98.62 110 VAL A N 1
ATOM 841 C CA . VAL A 1 110 ? 8.822 -4.825 8.169 1.00 98.62 110 VAL A CA 1
ATOM 842 C C . VAL A 1 110 ? 9.074 -5.581 9.470 1.00 98.62 110 VAL A C 1
ATOM 844 O O . VAL A 1 110 ? 10.120 -5.425 10.103 1.00 98.62 110 VAL A O 1
ATOM 847 N N . LYS A 1 111 ? 8.141 -6.461 9.845 1.00 97.94 111 LYS A N 1
ATOM 848 C CA . LYS A 1 111 ? 8.266 -7.366 10.991 1.00 97.94 111 LYS A CA 1
ATOM 849 C C . LYS A 1 111 ? 8.971 -8.653 10.557 1.00 97.94 111 LYS A C 1
ATOM 851 O O . LYS A 1 111 ? 8.325 -9.663 10.283 1.00 97.94 111 LYS A O 1
ATOM 856 N N . ALA A 1 112 ? 10.299 -8.602 10.495 1.00 98.06 112 ALA A N 1
ATOM 857 C CA . ALA A 1 112 ? 11.151 -9.741 10.153 1.00 98.06 112 ALA A CA 1
ATOM 858 C C . ALA A 1 112 ? 11.850 -10.334 11.383 1.00 98.06 112 ALA A C 1
ATOM 860 O O . ALA A 1 112 ? 12.239 -9.612 12.300 1.00 98.06 112 ALA A O 1
ATOM 861 N N . GLN A 1 113 ? 12.060 -11.655 11.381 1.00 96.94 113 GLN A N 1
ATOM 862 C CA . GLN A 1 113 ? 12.804 -12.360 12.440 1.00 96.94 113 GLN A CA 1
ATOM 863 C C . GLN A 1 113 ? 14.262 -11.889 12.540 1.00 96.94 113 GLN A C 1
ATOM 865 O O . GLN A 1 113 ? 14.851 -11.866 13.619 1.00 96.94 113 GLN A O 1
ATOM 870 N N . GLN A 1 114 ? 14.859 -11.535 11.401 1.00 98.00 114 GLN A N 1
ATOM 871 C CA . GLN A 1 114 ? 16.234 -11.065 11.297 1.00 98.00 114 GLN A CA 1
ATOM 872 C C . GLN A 1 114 ? 16.324 -9.944 10.266 1.00 98.00 114 GLN A C 1
ATOM 874 O O . GLN A 1 114 ? 15.623 -9.955 9.256 1.00 98.00 114 GLN A O 1
ATOM 879 N N . ASN A 1 115 ? 17.263 -9.019 10.471 1.00 97.56 115 ASN A N 1
ATOM 880 C CA . ASN A 1 115 ? 17.640 -8.033 9.461 1.00 97.56 115 ASN A CA 1
ATOM 881 C C . ASN A 1 115 ? 18.549 -8.687 8.398 1.00 97.56 115 ASN A C 1
ATOM 883 O O . ASN A 1 115 ? 19.769 -8.493 8.379 1.00 97.56 115 ASN A O 1
ATOM 887 N N . LYS A 1 116 ? 17.955 -9.564 7.581 1.00 98.19 116 LYS A N 1
ATOM 888 C CA . LYS A 1 116 ? 18.594 -10.324 6.498 1.00 98.19 116 LYS A CA 1
ATOM 889 C C . LYS A 1 116 ? 17.682 -10.330 5.266 1.00 98.19 116 LYS A C 1
ATOM 891 O O . LYS A 1 116 ? 16.470 -10.406 5.454 1.00 98.19 116 LYS A O 1
ATOM 896 N N . PRO A 1 117 ? 18.234 -10.302 4.035 1.00 97.12 117 PRO A N 1
ATOM 897 C CA . PRO A 1 117 ? 17.434 -10.216 2.810 1.00 97.12 117 PRO A CA 1
ATOM 898 C C . PRO A 1 117 ? 16.302 -11.245 2.731 1.00 97.12 117 PRO A C 1
ATOM 900 O O . PRO A 1 117 ? 15.159 -10.856 2.517 1.00 97.12 117 PRO A O 1
ATOM 903 N N . ASP A 1 118 ? 16.594 -12.522 2.991 1.00 97.44 118 ASP A N 1
ATOM 904 C CA . ASP A 1 118 ? 15.598 -13.596 2.883 1.00 97.44 118 ASP A CA 1
ATOM 905 C C . ASP A 1 118 ? 14.469 -13.444 3.912 1.00 97.44 118 ASP A C 1
ATOM 907 O O . ASP A 1 118 ? 13.299 -13.524 3.552 1.00 97.44 118 ASP A O 1
ATOM 911 N N . SER A 1 119 ? 14.803 -13.137 5.173 1.00 98.31 119 SER A N 1
ATOM 912 C CA . SER A 1 119 ? 13.804 -12.913 6.229 1.00 98.31 119 SER A CA 1
ATOM 913 C C . SER A 1 119 ? 12.940 -11.676 5.974 1.00 98.31 119 SER A C 1
ATOM 915 O O . SER A 1 119 ? 11.757 -11.682 6.288 1.00 98.31 119 SER A O 1
ATOM 917 N N . ILE A 1 120 ? 13.510 -10.610 5.405 1.00 98.56 120 ILE A N 1
ATOM 918 C CA . ILE A 1 120 ? 12.750 -9.408 5.033 1.00 98.56 120 ILE A CA 1
ATOM 919 C C . ILE A 1 120 ? 11.812 -9.722 3.864 1.00 98.56 120 ILE A C 1
ATOM 921 O O . ILE A 1 120 ? 10.647 -9.333 3.889 1.00 98.56 120 ILE A O 1
ATOM 925 N N . LEU A 1 121 ? 12.307 -10.432 2.850 1.00 98.44 121 LEU A N 1
ATOM 926 C CA . LEU A 1 121 ? 11.536 -10.807 1.669 1.00 98.44 121 LEU A CA 1
ATOM 927 C C . LEU A 1 121 ? 10.361 -11.729 2.018 1.00 98.44 121 LEU A C 1
ATOM 929 O O . LEU A 1 121 ? 9.266 -11.535 1.493 1.00 98.44 121 LEU A O 1
ATOM 933 N N . GLU A 1 122 ? 10.578 -12.697 2.907 1.00 98.38 122 GLU A N 1
ATOM 934 C CA . GLU A 1 122 ? 9.529 -13.565 3.449 1.00 98.38 122 GLU A CA 1
ATOM 935 C C . GLU A 1 122 ? 8.434 -12.732 4.131 1.00 98.38 122 GLU A C 1
ATOM 937 O O . GLU A 1 122 ? 7.282 -12.771 3.699 1.00 98.38 122 GLU A O 1
ATOM 942 N N . SER A 1 123 ? 8.801 -11.862 5.080 1.00 98.50 123 SER A N 1
ATOM 943 C CA . SER A 1 123 ? 7.849 -10.974 5.762 1.00 98.50 123 SER A CA 1
ATOM 944 C C . SER A 1 123 ? 7.085 -10.046 4.812 1.00 98.50 123 SER A C 1
ATOM 946 O O . SER A 1 123 ? 5.894 -9.808 5.010 1.00 98.50 123 SER A O 1
ATOM 948 N N . LEU A 1 124 ? 7.738 -9.513 3.774 1.00 98.62 124 LEU A N 1
ATOM 949 C CA . LEU A 1 124 ? 7.078 -8.688 2.757 1.00 98.62 124 LEU A CA 1
ATOM 950 C C . LEU A 1 124 ? 6.024 -9.492 1.986 1.00 98.62 124 LEU A C 1
ATOM 952 O O . LEU A 1 124 ? 4.895 -9.031 1.820 1.00 98.62 124 LEU A O 1
ATOM 956 N N . LYS A 1 125 ? 6.357 -10.708 1.545 1.00 98.19 125 LYS A N 1
ATOM 957 C CA . LYS A 1 125 ? 5.418 -11.573 0.814 1.00 98.19 125 LYS A CA 1
ATOM 958 C C . LYS A 1 125 ? 4.239 -12.022 1.672 1.00 98.19 125 LYS A C 1
ATOM 960 O O . LYS A 1 125 ? 3.127 -12.102 1.159 1.00 98.19 125 LYS A O 1
ATOM 965 N N . GLU A 1 126 ? 4.462 -12.261 2.960 1.00 97.38 126 GLU A N 1
ATOM 966 C CA . GLU A 1 126 ? 3.409 -12.601 3.923 1.00 97.38 126 GLU A CA 1
ATOM 967 C C . GLU A 1 126 ? 2.500 -11.416 4.281 1.00 97.38 126 GLU A C 1
ATOM 969 O O . GLU A 1 126 ? 1.419 -11.614 4.830 1.00 97.38 126 GLU A O 1
ATOM 974 N N . GLY A 1 127 ? 2.911 -10.178 3.981 1.00 97.69 127 GLY A N 1
ATOM 975 C CA . GLY A 1 127 ? 2.192 -8.979 4.417 1.00 97.69 127 GLY A CA 1
ATOM 976 C C . GLY A 1 127 ? 2.472 -8.575 5.866 1.00 97.69 127 GLY A C 1
ATOM 977 O O . GLY A 1 127 ? 1.764 -7.724 6.405 1.00 97.69 127 GLY A O 1
ATOM 978 N N . SER A 1 128 ? 3.520 -9.132 6.483 1.00 97.94 128 SER A N 1
ATOM 979 C CA . SER A 1 128 ? 3.990 -8.852 7.849 1.00 97.94 128 SER A CA 1
ATOM 980 C C . SER A 1 128 ? 4.714 -7.500 7.943 1.00 97.94 128 SER A C 1
ATOM 982 O O . SER A 1 128 ? 5.870 -7.408 8.361 1.00 97.94 128 SER A O 1
ATOM 984 N N . PHE A 1 129 ? 4.047 -6.430 7.514 1.00 98.75 129 PHE A N 1
ATOM 985 C CA . PHE A 1 129 ? 4.547 -5.058 7.533 1.00 98.75 129 PHE A CA 1
ATOM 986 C C . PHE A 1 129 ? 3.392 -4.044 7.498 1.00 98.75 129 PHE A C 1
ATOM 988 O O . PHE A 1 129 ? 2.245 -4.394 7.222 1.00 98.75 129 PHE A O 1
ATOM 995 N N . TYR A 1 130 ? 3.700 -2.774 7.750 1.00 98.88 130 TYR A N 1
ATOM 996 C CA . TYR A 1 130 ? 2.792 -1.650 7.497 1.00 98.88 130 TYR A CA 1
ATOM 997 C C . TYR A 1 130 ? 3.519 -0.535 6.742 1.00 98.88 130 TYR A C 1
ATOM 999 O O . TYR A 1 130 ? 4.747 -0.517 6.709 1.00 98.88 130 TYR A O 1
ATOM 1007 N N . SER A 1 131 ? 2.775 0.391 6.143 1.00 98.88 131 SER A N 1
ATOM 1008 C CA . SER A 1 131 ? 3.329 1.539 5.411 1.00 98.88 131 SER A CA 1
ATOM 1009 C C . SER A 1 131 ? 3.173 2.831 6.202 1.00 98.88 131 SER A C 1
ATOM 1011 O O . SER A 1 131 ? 2.173 2.994 6.900 1.00 98.88 131 SER A O 1
ATOM 1013 N N . SER A 1 132 ? 4.122 3.762 6.103 1.00 98.69 132 SER A N 1
ATOM 1014 C CA . SER A 1 132 ? 4.108 4.995 6.895 1.00 98.69 132 SER A CA 1
ATOM 1015 C C . SER A 1 132 ? 4.776 6.189 6.214 1.00 98.69 132 SER A C 1
ATOM 1017 O O . SER A 1 132 ? 5.669 6.032 5.387 1.00 98.69 132 SER A O 1
ATOM 1019 N N . GLN A 1 133 ? 4.329 7.382 6.610 1.00 98.69 133 GLN A N 1
ATOM 1020 C CA . GLN A 1 133 ? 4.941 8.690 6.355 1.00 98.69 133 GLN A CA 1
ATOM 1021 C C . GLN A 1 133 ? 5.518 9.337 7.635 1.00 98.69 133 GLN A C 1
ATOM 1023 O O . GLN A 1 133 ? 5.934 10.504 7.638 1.00 98.69 133 GLN A O 1
ATOM 1028 N N . GLY A 1 134 ? 5.461 8.632 8.764 1.00 98.12 134 GLY A N 1
ATOM 1029 C CA . GLY A 1 134 ? 5.814 9.148 10.085 1.00 98.12 134 GLY A CA 1
ATOM 1030 C C . GLY A 1 134 ? 5.188 8.344 11.221 1.00 98.12 134 GLY A C 1
ATOM 1031 O O . GLY A 1 134 ? 5.937 7.785 12.015 1.00 98.12 134 GLY A O 1
ATOM 1032 N N . PRO A 1 135 ? 3.847 8.266 11.314 1.00 98.50 135 PRO A N 1
ATOM 1033 C CA . PRO A 1 135 ? 3.182 7.571 12.412 1.00 98.50 135 PRO A CA 1
ATOM 1034 C C . PRO A 1 135 ? 3.571 6.092 12.501 1.00 98.50 135 PRO A C 1
ATOM 1036 O O . PRO A 1 135 ? 3.809 5.429 11.489 1.00 98.50 135 PRO A O 1
ATOM 1039 N N . GLU A 1 136 ? 3.583 5.539 13.706 1.00 98.56 136 GLU A N 1
ATOM 1040 C CA . GLU A 1 136 ? 3.924 4.134 13.924 1.00 98.56 136 GLU A CA 1
ATOM 1041 C C . GLU A 1 136 ? 2.740 3.375 14.505 1.00 98.56 136 GLU A C 1
ATOM 1043 O O . GLU A 1 136 ? 2.063 3.871 15.406 1.00 98.56 136 GLU A O 1
ATOM 1048 N N . PHE A 1 137 ? 2.515 2.158 14.011 1.00 98.75 137 PHE A N 1
ATOM 1049 C CA . PHE A 1 137 ? 1.670 1.189 14.695 1.00 98.75 137 PHE A CA 1
ATOM 1050 C C . PHE A 1 137 ? 2.508 0.455 15.734 1.00 98.75 137 PHE A C 1
ATOM 1052 O O . PHE A 1 137 ? 3.528 -0.147 15.404 1.00 98.75 137 PHE A O 1
ATOM 1059 N N . ILE A 1 138 ? 2.052 0.500 16.982 1.00 98.44 138 ILE A N 1
ATOM 1060 C CA . ILE A 1 138 ? 2.622 -0.271 18.087 1.00 98.44 138 ILE A CA 1
ATOM 1061 C C . ILE A 1 138 ? 1.949 -1.644 18.126 1.00 98.44 138 ILE A C 1
ATOM 1063 O O . ILE A 1 138 ? 2.637 -2.656 18.240 1.00 98.44 138 ILE A O 1
ATOM 1067 N N . ASP A 1 139 ? 0.619 -1.673 17.981 1.00 98.25 139 ASP A N 1
ATOM 1068 C CA . ASP A 1 139 ? -0.157 -2.908 17.917 1.00 98.25 139 ASP A CA 1
ATOM 1069 C C . ASP A 1 139 ? -1.479 -2.727 17.156 1.00 98.25 139 ASP A C 1
ATOM 1071 O O . ASP A 1 139 ? -2.062 -1.637 17.132 1.00 98.25 139 ASP A O 1
ATOM 1075 N N . ILE A 1 140 ? -1.947 -3.808 16.533 1.00 98.25 140 ILE A N 1
ATOM 1076 C CA . ILE A 1 140 ? -3.259 -3.901 15.887 1.00 98.25 140 ILE A CA 1
ATOM 1077 C C . ILE A 1 140 ? -3.849 -5.266 16.239 1.00 98.25 140 ILE A C 1
ATOM 1079 O O . ILE A 1 140 ? -3.415 -6.291 15.712 1.00 98.25 140 ILE A O 1
ATOM 1083 N N . GLU A 1 141 ? -4.889 -5.267 17.064 1.00 98.06 141 GLU A N 1
ATOM 1084 C CA . GLU A 1 141 ? -5.664 -6.457 17.400 1.00 98.06 141 GLU A CA 1
ATOM 1085 C C . GLU A 1 141 ? -7.068 -6.337 16.801 1.00 98.06 141 GLU A C 1
ATOM 1087 O O . GLU A 1 141 ? -7.764 -5.341 16.996 1.00 98.06 141 GLU A O 1
ATOM 1092 N N . ILE A 1 142 ? -7.498 -7.348 16.046 1.00 96.69 142 ILE A N 1
ATOM 1093 C CA . ILE A 1 142 ? -8.821 -7.383 15.415 1.00 96.69 142 ILE A CA 1
ATOM 1094 C C . ILE A 1 142 ? -9.480 -8.719 15.741 1.00 96.69 142 ILE A C 1
ATOM 1096 O O . ILE A 1 142 ? -8.931 -9.777 15.436 1.00 96.69 142 ILE A O 1
ATOM 1100 N N . ASN A 1 143 ? -10.683 -8.665 16.308 1.00 94.19 143 ASN A N 1
ATOM 1101 C CA . ASN A 1 143 ? -11.554 -9.824 16.493 1.00 94.19 143 ASN A CA 1
ATOM 1102 C C . ASN A 1 143 ? -12.861 -9.647 15.687 1.00 94.19 143 ASN A C 1
ATOM 1104 O O . ASN A 1 143 ? -12.951 -8.811 14.787 1.00 94.19 143 ASN A O 1
ATOM 1108 N N . SER A 1 144 ? -13.883 -10.467 15.947 1.00 92.88 144 SER A N 1
ATOM 1109 C CA . SER A 1 144 ? -15.146 -10.410 15.200 1.00 92.88 144 SER A CA 1
ATOM 1110 C C . SER A 1 144 ? -15.959 -9.132 15.429 1.00 92.88 144 SER A C 1
ATOM 1112 O O . SER A 1 144 ? -16.723 -8.744 14.539 1.00 92.88 144 SER A O 1
ATOM 1114 N N . GLU A 1 145 ? -15.806 -8.495 16.590 1.00 96.06 145 GLU A N 1
ATOM 1115 C CA . GLU A 1 145 ? -16.646 -7.399 17.084 1.00 96.06 145 GLU A CA 1
ATOM 1116 C C . GLU A 1 145 ? -15.897 -6.070 17.190 1.00 96.06 145 GLU A C 1
ATOM 1118 O O . GLU A 1 145 ? -16.487 -5.024 16.914 1.00 96.06 145 GLU A O 1
ATOM 1123 N N . THR A 1 146 ? -14.617 -6.092 17.560 1.00 98.12 146 THR A N 1
ATOM 1124 C CA . THR A 1 146 ? -13.825 -4.890 17.832 1.00 98.12 146 THR A CA 1
ATOM 1125 C C . THR A 1 146 ? -12.450 -4.924 17.172 1.00 98.12 146 THR A C 1
ATOM 1127 O O . THR A 1 146 ? -11.881 -5.984 16.897 1.00 98.12 146 THR A O 1
ATOM 1130 N N . ALA A 1 147 ? -11.924 -3.728 16.907 1.00 98.44 147 ALA A N 1
ATOM 1131 C CA . ALA A 1 147 ? -10.526 -3.499 16.575 1.00 98.44 147 ALA A CA 1
ATOM 1132 C C . ALA A 1 147 ? -9.896 -2.591 17.636 1.00 98.44 147 ALA A C 1
ATOM 1134 O O . ALA A 1 147 ? -10.421 -1.507 17.909 1.00 98.44 147 ALA A O 1
ATOM 1135 N N . VAL A 1 148 ? -8.774 -3.027 18.204 1.00 98.69 148 VAL A N 1
ATOM 1136 C CA . VAL A 1 148 ? -7.960 -2.284 19.169 1.00 98.69 148 VAL A CA 1
ATOM 1137 C C . VAL A 1 148 ? -6.657 -1.882 18.483 1.00 98.69 148 VAL A C 1
ATOM 1139 O O . VAL A 1 148 ? -5.898 -2.727 18.015 1.00 98.69 148 VAL A O 1
ATOM 1142 N N . ILE A 1 149 ? -6.422 -0.578 18.372 1.00 98.81 149 ILE A N 1
ATOM 1143 C CA . ILE A 1 149 ? -5.277 -0.001 17.663 1.00 98.81 149 ILE A CA 1
ATOM 1144 C C . ILE A 1 149 ? -4.438 0.775 18.670 1.00 98.81 149 ILE A C 1
ATOM 1146 O O . ILE A 1 149 ? -4.964 1.661 19.344 1.00 98.81 149 ILE A O 1
ATOM 1150 N N . GLN A 1 150 ? -3.135 0.501 18.715 1.00 98.81 150 GLN A N 1
ATOM 1151 C CA . GLN A 1 150 ? -2.146 1.300 19.435 1.00 98.81 150 GLN A CA 1
ATOM 1152 C C . GLN A 1 150 ? -1.144 1.906 18.457 1.00 98.81 150 GLN A C 1
ATOM 1154 O O . GLN A 1 150 ? -0.630 1.227 17.565 1.00 98.81 150 GLN A O 1
ATOM 1159 N N . SER A 1 151 ? -0.837 3.185 18.633 1.00 98.75 151 SER A N 1
ATOM 1160 C CA . SER A 1 151 ? 0.059 3.920 17.743 1.00 98.75 151 SER A CA 1
ATOM 1161 C C . SER A 1 151 ? 0.831 5.009 18.480 1.00 98.75 151 SER A C 1
ATOM 1163 O O . SER A 1 151 ? 0.553 5.329 19.638 1.00 98.75 151 SER A O 1
ATOM 1165 N N . THR A 1 152 ? 1.766 5.653 17.782 1.00 98.69 152 THR A N 1
ATOM 1166 C CA . THR A 1 152 ? 2.210 7.006 18.157 1.00 98.69 152 THR A CA 1
ATOM 1167 C C . THR A 1 152 ? 1.008 7.955 18.285 1.00 98.69 152 THR A C 1
ATOM 1169 O O . THR A 1 152 ? -0.038 7.674 17.692 1.00 98.69 152 THR A O 1
ATOM 1172 N N . PRO A 1 153 ? 1.127 9.089 19.006 1.00 98.69 153 PRO A N 1
ATOM 1173 C CA . PRO A 1 153 ? 0.045 10.067 19.096 1.00 98.69 153 PRO A CA 1
ATOM 1174 C C . PRO A 1 153 ? -0.456 10.495 17.713 1.00 98.69 153 PRO A C 1
ATOM 1176 O O . PRO A 1 153 ? 0.324 10.954 16.880 1.00 98.69 153 PRO A O 1
ATOM 1179 N N . VAL A 1 154 ? -1.758 10.338 17.481 1.00 98.81 154 VAL A N 1
ATOM 1180 C CA . VAL A 1 154 ? -2.423 10.694 16.225 1.00 98.81 154 VAL A CA 1
ATOM 1181 C C . VAL A 1 154 ? -3.703 11.486 16.462 1.00 98.81 154 VAL A C 1
ATOM 1183 O O . VAL A 1 154 ? -4.311 11.426 17.532 1.00 98.81 154 VAL A O 1
ATOM 1186 N N . SER A 1 155 ? -4.129 12.227 15.442 1.00 98.69 155 SER A N 1
ATOM 1187 C CA . SER A 1 155 ? -5.385 12.975 15.477 1.00 98.69 155 SER A CA 1
ATOM 1188 C C . SER A 1 155 ? -6.589 12.122 15.070 1.00 98.69 155 SER A C 1
ATOM 1190 O O . SER A 1 155 ? -7.729 12.417 15.427 1.00 98.69 155 SER A O 1
ATOM 1192 N N . THR A 1 156 ? -6.357 11.058 14.296 1.00 98.88 156 THR A N 1
ATOM 1193 C CA . THR A 1 156 ? -7.420 10.200 13.766 1.00 98.88 156 THR A CA 1
ATOM 1194 C C . THR A 1 156 ? -6.974 8.743 13.682 1.00 98.88 156 THR A C 1
ATOM 1196 O O . THR A 1 156 ? -5.877 8.456 13.205 1.00 98.88 156 THR A O 1
ATOM 1199 N N . VAL A 1 157 ? -7.870 7.832 14.069 1.00 98.88 157 VAL A N 1
ATOM 1200 C CA . VAL A 1 157 ? -7.786 6.386 13.814 1.00 98.88 157 VAL A CA 1
ATOM 1201 C C . VAL A 1 157 ? -9.005 5.976 12.991 1.00 98.88 157 VAL A C 1
ATOM 1203 O O . VAL A 1 157 ? -10.134 6.306 13.352 1.00 98.88 157 VAL A O 1
ATOM 1206 N N . ILE A 1 158 ? -8.792 5.266 11.886 1.00 98.88 158 ILE A N 1
ATOM 1207 C CA . ILE A 1 158 ? -9.838 4.808 10.966 1.00 98.88 158 ILE A CA 1
ATOM 1208 C C . ILE A 1 158 ? -9.668 3.310 10.746 1.00 98.88 158 ILE A C 1
ATOM 1210 O O . ILE A 1 158 ? -8.567 2.857 10.442 1.00 98.88 158 ILE A O 1
ATOM 1214 N N . VAL A 1 159 ? -10.765 2.560 10.823 1.00 98.81 159 VAL A N 1
ATOM 1215 C CA . VAL A 1 159 ? -10.847 1.211 10.257 1.00 98.81 159 VAL A CA 1
ATOM 1216 C C . VAL A 1 159 ? -11.756 1.283 9.040 1.00 98.81 159 VAL A C 1
ATOM 1218 O O . VAL A 1 159 ? -12.927 1.652 9.151 1.00 98.81 159 VAL A O 1
ATOM 1221 N N . GLN A 1 160 ? -11.204 0.967 7.875 1.00 98.25 160 GLN A N 1
ATOM 1222 C CA . GLN A 1 160 ? -11.910 0.892 6.602 1.00 98.25 160 GLN A CA 1
ATOM 1223 C C . GLN A 1 160 ? -12.214 -0.559 6.237 1.00 98.25 160 GLN A C 1
ATOM 1225 O O . GLN A 1 160 ? -11.441 -1.463 6.545 1.00 98.25 160 GLN A O 1
ATOM 1230 N N . GLY A 1 161 ? -13.319 -0.762 5.532 1.00 97.81 161 GLY A N 1
ATOM 1231 C CA . GLY A 1 161 ? -13.644 -1.996 4.831 1.00 97.81 161 GLY A CA 1
ATOM 1232 C C . GLY A 1 161 ? -13.979 -1.714 3.368 1.00 97.81 161 GLY A C 1
ATOM 1233 O O . GLY A 1 161 ? -13.749 -0.619 2.858 1.00 97.81 161 GLY A O 1
ATOM 1234 N N . GLN A 1 162 ? -14.559 -2.700 2.695 1.00 96.44 162 GLN A N 1
ATOM 1235 C CA . GLN A 1 162 ? -14.939 -2.611 1.294 1.00 96.44 162 GLN A CA 1
ATOM 1236 C C . GLN A 1 162 ? -15.977 -1.507 1.049 1.00 96.44 162 GLN A C 1
ATOM 1238 O O . GLN A 1 162 ? -16.952 -1.344 1.789 1.00 96.44 162 GLN A O 1
ATOM 1243 N N . GLY A 1 163 ? -15.790 -0.779 -0.054 1.00 94.31 163 GLY A N 1
ATOM 1244 C CA . GLY A 1 163 ? -16.690 0.292 -0.465 1.00 94.31 163 GLY A CA 1
ATOM 1245 C C . GLY A 1 163 ? -16.672 1.447 0.532 1.00 94.31 163 GLY A C 1
ATOM 1246 O O . GLY A 1 163 ? -15.619 1.974 0.870 1.00 94.31 163 GLY A O 1
ATOM 1247 N N . SER A 1 164 ? -17.848 1.862 0.999 1.00 95.50 164 SER A N 1
ATOM 1248 C CA . SER A 1 164 ? -17.994 2.986 1.930 1.00 95.50 164 SER A CA 1
ATOM 1249 C C . SER A 1 164 ? -18.025 2.569 3.406 1.00 95.50 164 SER A C 1
ATOM 1251 O O . SER A 1 164 ? -18.451 3.363 4.246 1.00 95.50 164 SER A O 1
ATOM 1253 N N . ALA A 1 165 ? -17.684 1.322 3.744 1.00 97.31 165 ALA A N 1
ATOM 1254 C CA . ALA A 1 165 ? -17.719 0.838 5.123 1.00 97.31 165 ALA A CA 1
ATOM 1255 C C . ALA A 1 165 ? -16.532 1.395 5.924 1.00 97.31 165 ALA A C 1
ATOM 1257 O O . ALA A 1 165 ? -15.378 1.195 5.552 1.00 97.31 165 ALA A O 1
ATOM 1258 N N . TYR A 1 166 ? -16.808 2.081 7.035 1.00 98.44 166 TYR A N 1
ATOM 1259 C CA . TYR A 1 166 ? -15.769 2.575 7.938 1.00 98.44 166 TYR A CA 1
ATOM 1260 C C . TYR A 1 166 ? -16.293 2.825 9.357 1.00 98.44 166 TYR A C 1
ATOM 1262 O O . TYR A 1 166 ? -17.493 3.032 9.579 1.00 98.44 166 TYR A O 1
ATOM 1270 N N . VAL A 1 167 ? -15.364 2.884 10.305 1.00 98.69 167 VAL A N 1
ATOM 1271 C CA . VAL A 1 167 ? -15.521 3.482 11.636 1.00 98.69 167 VAL A CA 1
ATOM 1272 C C . VAL A 1 167 ? -14.282 4.332 11.922 1.00 98.69 167 VAL A C 1
ATOM 1274 O O . VAL A 1 167 ? -13.190 4.005 11.458 1.00 98.69 167 VAL A O 1
ATOM 1277 N N . ALA A 1 168 ? -14.447 5.452 12.621 1.00 98.50 168 ALA A N 1
ATOM 1278 C CA . ALA A 1 168 ? -13.346 6.359 12.919 1.00 98.50 168 ALA A CA 1
ATOM 1279 C C . ALA A 1 168 ? -13.489 6.971 14.312 1.00 98.50 168 ALA A C 1
ATOM 1281 O O . ALA A 1 168 ? -14.603 7.221 14.777 1.00 98.50 168 ALA A O 1
ATOM 1282 N N . GLN A 1 169 ? -12.349 7.254 14.933 1.00 98.69 169 GLN A N 1
ATOM 1283 C CA . GLN A 1 169 ? -12.224 8.059 16.139 1.00 98.69 169 GLN A CA 1
ATOM 1284 C C . GLN A 1 169 ? -11.291 9.234 15.855 1.00 98.69 169 GLN A C 1
ATOM 1286 O O . GLN A 1 169 ? -10.234 9.068 15.247 1.00 98.69 169 GLN A O 1
ATOM 1291 N N . HIS A 1 170 ? -11.685 10.411 16.333 1.00 98.56 170 HIS A N 1
ATOM 1292 C CA . HIS A 1 170 ? -10.909 11.644 16.238 1.00 98.56 170 HIS A CA 1
ATOM 1293 C C . HIS A 1 170 ? -10.543 12.142 17.640 1.00 98.56 170 HIS A C 1
ATOM 1295 O O . HIS A 1 170 ? -11.313 11.966 18.586 1.00 98.56 170 HIS A O 1
ATOM 1301 N N . GLY A 1 171 ? -9.386 12.781 17.767 1.00 97.38 171 GLY A N 1
ATOM 1302 C CA . GLY A 1 171 ? -8.898 13.391 19.002 1.00 97.38 171 GLY A CA 1
ATOM 1303 C C . GLY A 1 171 ? -7.637 14.215 18.749 1.00 97.38 171 GLY A C 1
ATOM 1304 O O . GLY A 1 171 ? -7.223 14.376 17.608 1.00 97.38 171 GLY A O 1
ATOM 1305 N N . GLU A 1 172 ? -7.024 14.762 19.797 1.00 93.31 172 GLU A N 1
ATOM 1306 C CA . GLU A 1 172 ? -5.809 15.583 19.642 1.00 93.31 172 GLU A CA 1
ATOM 1307 C C . GLU A 1 172 ? -4.513 14.757 19.696 1.00 93.31 172 GLU A C 1
ATOM 1309 O O . GLU A 1 172 ? -3.568 15.043 18.969 1.00 93.31 172 GLU A O 1
ATOM 1314 N N . ALA A 1 173 ? -4.469 13.729 20.547 1.00 96.94 173 ALA A N 1
ATOM 1315 C CA . ALA A 1 173 ? -3.289 12.895 20.783 1.00 96.94 173 ALA A CA 1
ATOM 1316 C C . ALA A 1 173 ? -3.703 11.462 21.157 1.00 96.94 173 ALA A C 1
ATOM 1318 O O . ALA A 1 173 ? -3.383 10.950 22.231 1.00 96.94 173 ALA A O 1
ATOM 1319 N N . VAL A 1 174 ? -4.491 10.827 20.290 1.00 98.38 174 VAL A N 1
ATOM 1320 C CA . VAL A 1 174 ? -4.948 9.448 20.479 1.00 98.38 174 VAL A CA 1
ATOM 1321 C C . VAL A 1 174 ? -3.747 8.513 20.344 1.00 98.38 174 VAL A C 1
ATOM 1323 O O . VAL A 1 174 ? -3.066 8.530 19.327 1.00 98.38 174 VAL A O 1
ATOM 1326 N N . VAL A 1 175 ? -3.485 7.705 21.370 1.00 98.50 175 VAL A N 1
ATOM 1327 C CA . VAL A 1 175 ? -2.435 6.661 21.362 1.00 98.50 175 VAL A CA 1
ATOM 1328 C C . VAL A 1 175 ? -3.016 5.247 21.387 1.00 98.50 175 VAL A C 1
ATOM 1330 O O . VAL A 1 175 ? -2.313 4.277 21.122 1.00 98.50 175 VAL A O 1
ATOM 1333 N N . SER A 1 176 ? -4.304 5.134 21.719 1.00 98.31 176 SER A N 1
ATOM 1334 C CA . SER A 1 176 ? -5.066 3.890 21.738 1.00 98.31 176 SER A CA 1
ATOM 1335 C C . SER A 1 176 ? -6.515 4.174 21.349 1.00 98.31 176 SER A C 1
ATOM 1337 O O . SER A 1 176 ? -7.090 5.174 21.795 1.00 98.31 176 SER A O 1
ATOM 1339 N N . ALA A 1 177 ? -7.098 3.311 20.524 1.00 98.56 177 ALA A N 1
ATOM 1340 C CA . ALA A 1 177 ? -8.496 3.367 20.121 1.00 98.56 177 ALA A CA 1
ATOM 1341 C C . ALA A 1 177 ? -9.095 1.959 20.102 1.00 98.56 177 ALA A C 1
ATOM 1343 O O . ALA A 1 177 ? -8.485 1.033 19.571 1.00 98.56 177 ALA A O 1
ATOM 1344 N N . GLU A 1 178 ? -10.307 1.822 20.634 1.00 98.62 178 GLU A N 1
ATOM 1345 C CA . GLU A 1 178 ? -11.126 0.617 20.515 1.00 98.62 178 GLU A CA 1
ATOM 1346 C C . GLU A 1 178 ? -12.382 0.968 19.713 1.00 98.62 178 GLU A C 1
ATOM 1348 O O . GLU A 1 178 ? -13.149 1.860 20.083 1.00 98.62 178 GLU A O 1
ATOM 1353 N N . LEU A 1 179 ? -12.567 0.302 18.575 1.00 98.62 179 LEU A N 1
ATOM 1354 C CA . LEU A 1 179 ? -13.587 0.639 17.587 1.00 98.62 179 LEU A CA 1
ATOM 1355 C C . LEU A 1 179 ? -14.497 -0.563 17.326 1.00 98.62 179 LEU A C 1
ATOM 1357 O O . LEU A 1 179 ? -14.021 -1.656 17.025 1.00 98.62 179 LEU A O 1
ATOM 1361 N N . SER A 1 180 ? -15.814 -0.345 17.384 1.00 98.31 180 SER A N 1
ATOM 1362 C CA . SER A 1 180 ? -16.806 -1.362 17.011 1.00 98.31 180 SER A CA 1
ATOM 1363 C C . SER A 1 180 ? -16.805 -1.616 15.500 1.00 98.31 180 SER A C 1
ATOM 1365 O O . SER A 1 180 ? -16.892 -0.686 14.692 1.00 98.31 180 SER A O 1
ATOM 1367 N N . LEU A 1 181 ? -16.772 -2.893 15.118 1.00 98.31 181 LEU A N 1
ATOM 1368 C CA . LEU A 1 181 ? -16.783 -3.372 13.735 1.00 98.31 181 LEU A CA 1
ATOM 1369 C C . LEU A 1 181 ? -18.189 -3.666 13.205 1.00 98.31 181 LEU A C 1
ATOM 1371 O O . LEU A 1 181 ? -18.324 -4.190 12.099 1.00 98.31 181 LEU A O 1
ATOM 1375 N N . GLU A 1 182 ? -19.251 -3.310 13.933 1.00 97.38 182 GLU A N 1
ATOM 1376 C CA . GLU A 1 182 ? -20.636 -3.596 13.532 1.00 97.38 182 GLU A CA 1
ATOM 1377 C C . GLU A 1 182 ? -20.955 -3.078 12.116 1.00 97.38 182 GLU A C 1
ATOM 1379 O O . GLU A 1 182 ? -21.544 -3.788 11.295 1.00 97.38 182 GLU A O 1
ATOM 1384 N N . ARG A 1 183 ? -20.489 -1.864 11.784 1.00 96.75 183 ARG A N 1
ATOM 1385 C CA . ARG A 1 183 ? -20.654 -1.249 10.452 1.00 96.75 183 ARG A CA 1
ATOM 1386 C C . ARG A 1 183 ? -19.812 -1.909 9.354 1.00 96.75 183 ARG A C 1
ATOM 1388 O O . ARG A 1 183 ? -20.032 -1.626 8.179 1.00 96.75 183 ARG A O 1
ATOM 1395 N N . LEU A 1 184 ? -18.864 -2.769 9.724 1.00 97.56 184 LEU A N 1
ATOM 1396 C CA . LEU A 1 184 ? -17.907 -3.434 8.837 1.00 97.56 184 LEU A CA 1
ATOM 1397 C C . LEU A 1 184 ? -18.080 -4.960 8.805 1.00 97.56 184 LEU A C 1
ATOM 1399 O O . LEU A 1 184 ? -17.280 -5.654 8.181 1.00 97.56 184 LEU A O 1
ATOM 1403 N N . LYS A 1 185 ? -19.128 -5.499 9.440 1.00 95.12 185 LYS A N 1
ATOM 1404 C CA . LYS A 1 185 ? -19.367 -6.949 9.561 1.00 95.12 185 LYS A CA 1
ATOM 1405 C C . LYS A 1 185 ? -19.446 -7.704 8.229 1.00 95.12 185 LYS A C 1
ATOM 1407 O O . LYS A 1 185 ? -19.130 -8.881 8.187 1.00 95.12 185 LYS A O 1
ATOM 1412 N N . ASN A 1 186 ? -19.857 -7.022 7.158 1.00 94.56 186 ASN A N 1
ATOM 1413 C CA . ASN A 1 186 ? -19.992 -7.605 5.819 1.00 94.56 186 ASN A CA 1
ATOM 1414 C C . ASN A 1 186 ? -18.755 -7.369 4.935 1.00 94.56 186 ASN A C 1
ATOM 1416 O O . ASN A 1 186 ? -18.778 -7.717 3.758 1.00 94.56 186 ASN A O 1
ATOM 1420 N N . SER A 1 187 ? -17.715 -6.716 5.458 1.00 96.75 187 SER A N 1
ATOM 1421 C CA . SER A 1 187 ? -16.501 -6.455 4.694 1.00 96.75 187 SER A CA 1
ATOM 1422 C C . SER A 1 187 ? -15.586 -7.684 4.706 1.00 96.75 187 SER A C 1
ATOM 1424 O O . SER A 1 187 ? -15.256 -8.151 5.797 1.00 96.75 187 SER A O 1
ATOM 1426 N N . PRO A 1 188 ? -15.117 -8.176 3.543 1.00 96.69 188 PRO A N 1
ATOM 1427 C CA . PRO A 1 188 ? -14.209 -9.326 3.467 1.00 96.69 188 PRO A CA 1
ATOM 1428 C C . PRO A 1 188 ? -12.778 -9.003 3.922 1.00 96.69 188 PRO A C 1
ATOM 1430 O O . PRO A 1 188 ? -11.976 -9.903 4.152 1.00 96.69 188 PRO A O 1
ATOM 1433 N N . TRP A 1 189 ? -12.439 -7.722 4.046 1.00 97.81 189 TRP A N 1
ATOM 1434 C CA . TRP A 1 189 ? -11.151 -7.257 4.549 1.00 97.81 189 TRP A CA 1
ATOM 1435 C C . TRP A 1 189 ? -11.324 -5.993 5.389 1.00 97.81 189 TRP A C 1
ATOM 1437 O O . TRP A 1 189 ? -12.318 -5.276 5.257 1.00 97.81 189 TRP A O 1
ATOM 1447 N N . LEU A 1 190 ? -10.351 -5.710 6.246 1.00 98.50 190 LEU A N 1
ATOM 1448 C CA . LEU A 1 190 ? -10.253 -4.478 7.023 1.00 98.50 190 LEU A CA 1
ATOM 1449 C C . LEU A 1 190 ? -8.884 -3.837 6.804 1.00 98.50 190 LEU A C 1
ATOM 1451 O O . LEU A 1 190 ? -7.894 -4.537 6.635 1.00 98.50 190 LEU A O 1
ATOM 1455 N N . ARG A 1 191 ? -8.804 -2.512 6.819 1.00 98.50 191 ARG A N 1
ATOM 1456 C CA . ARG A 1 191 ? -7.544 -1.760 6.790 1.00 98.50 191 ARG A CA 1
ATOM 1457 C C . ARG A 1 191 ? -7.579 -0.715 7.889 1.00 98.50 191 ARG A C 1
ATOM 1459 O O . ARG A 1 191 ? -8.598 -0.053 8.059 1.00 98.50 191 ARG A O 1
ATOM 1466 N N . VAL A 1 192 ? -6.478 -0.551 8.607 1.00 98.81 192 VAL A N 1
ATOM 1467 C CA . VAL A 1 192 ? -6.323 0.502 9.608 1.00 98.81 192 VAL A CA 1
ATOM 1468 C C . VAL A 1 192 ? -5.526 1.647 9.001 1.00 98.81 192 VAL A C 1
ATOM 1470 O O . VAL A 1 192 ? -4.469 1.427 8.416 1.00 98.81 192 VAL A O 1
ATOM 1473 N N . THR A 1 193 ? -6.022 2.870 9.158 1.00 98.88 193 THR A N 1
ATOM 1474 C CA . THR A 1 193 ? -5.299 4.104 8.837 1.00 98.88 193 THR A CA 1
ATOM 1475 C C . THR A 1 193 ? -5.222 4.976 10.078 1.00 98.88 193 THR A C 1
ATOM 1477 O O . THR A 1 193 ? -6.244 5.233 10.714 1.00 98.88 193 THR A O 1
ATOM 1480 N N . VAL A 1 194 ? -4.038 5.488 10.391 1.00 98.88 194 VAL A N 1
ATOM 1481 C CA . VAL A 1 194 ? -3.853 6.526 11.413 1.00 98.88 194 VAL A CA 1
ATOM 1482 C C . VAL A 1 194 ? -3.293 7.789 10.778 1.00 98.88 194 VAL A C 1
ATOM 1484 O O . VAL A 1 194 ? -2.556 7.709 9.796 1.00 98.88 194 VAL A O 1
ATOM 1487 N N . ILE A 1 195 ? -3.675 8.954 11.303 1.00 98.88 195 ILE A N 1
ATOM 1488 C CA . ILE A 1 195 ? -3.291 10.266 10.764 1.00 98.88 195 ILE A CA 1
ATOM 1489 C C . ILE A 1 195 ? -2.818 11.155 11.910 1.00 98.88 195 ILE A C 1
ATOM 1491 O O . ILE A 1 195 ? -3.593 11.418 12.829 1.00 98.88 195 ILE A O 1
ATOM 1495 N N . ASP A 1 196 ? -1.578 11.638 11.868 1.00 98.62 196 ASP A N 1
ATOM 1496 C CA . ASP A 1 196 ? -1.056 12.551 12.890 1.00 98.62 196 ASP A CA 1
ATOM 1497 C C . ASP A 1 196 ? -1.611 13.982 12.760 1.00 98.62 196 ASP A C 1
ATOM 1499 O O . ASP A 1 196 ? -2.449 14.286 11.907 1.00 98.62 196 ASP A O 1
ATOM 1503 N N . GLN A 1 197 ? -1.174 14.879 13.643 1.00 97.94 197 GLN A N 1
ATOM 1504 C CA . GLN A 1 197 ? -1.556 16.294 13.639 1.00 97.94 197 GLN A CA 1
ATOM 1505 C C . GLN A 1 197 ? -1.026 17.087 12.432 1.00 97.94 197 GLN A C 1
ATOM 1507 O O . GLN A 1 197 ? -1.490 18.198 12.182 1.00 97.94 197 GLN A O 1
ATOM 1512 N N . TYR A 1 198 ? -0.060 16.541 11.690 1.00 97.50 198 TYR A N 1
ATOM 1513 C CA . TYR A 1 198 ? 0.517 17.143 10.486 1.00 97.50 198 TYR A CA 1
ATOM 1514 C C . TYR A 1 198 ? -0.073 16.553 9.199 1.00 97.50 198 TYR A C 1
ATOM 1516 O O . TYR A 1 198 ? 0.332 16.938 8.103 1.00 97.50 198 TYR A O 1
ATOM 1524 N N . GLY A 1 199 ? -1.032 15.629 9.311 1.00 97.88 199 GLY A N 1
ATOM 1525 C CA . GLY A 1 199 ? -1.649 14.954 8.174 1.00 97.88 199 GLY A CA 1
ATOM 1526 C C . GLY A 1 199 ? -0.813 13.812 7.592 1.00 97.88 199 GLY A C 1
ATOM 1527 O O . GLY A 1 199 ? -1.202 13.261 6.558 1.00 97.88 199 GLY A O 1
ATOM 1528 N N . LYS A 1 200 ? 0.303 13.431 8.230 1.00 98.31 200 LYS A N 1
ATOM 1529 C CA . LYS A 1 200 ? 1.075 12.240 7.857 1.00 98.31 200 LYS A CA 1
ATOM 1530 C C . LYS A 1 200 ? 0.327 10.997 8.300 1.00 98.31 200 LYS A C 1
ATOM 1532 O O . LYS A 1 200 ? -0.378 11.004 9.309 1.00 98.31 200 LYS A O 1
ATOM 1537 N N . ARG A 1 201 ? 0.479 9.923 7.534 1.00 98.75 201 ARG A N 1
ATOM 1538 C CA . ARG A 1 201 ? -0.337 8.722 7.693 1.00 98.75 201 ARG A CA 1
ATOM 1539 C C . ARG A 1 201 ? 0.505 7.478 7.896 1.00 98.75 201 ARG A C 1
ATOM 1541 O O . ARG A 1 201 ? 1.633 7.403 7.417 1.00 98.75 201 ARG A O 1
ATOM 1548 N N . ALA A 1 202 ? -0.082 6.495 8.562 1.00 98.88 202 ALA A N 1
ATOM 1549 C CA . ALA A 1 202 ? 0.346 5.110 8.468 1.00 98.88 202 ALA A CA 1
ATOM 1550 C C . ALA A 1 202 ? -0.851 4.217 8.159 1.00 98.88 202 ALA A C 1
ATOM 1552 O O . ALA A 1 202 ? -1.980 4.502 8.567 1.00 98.88 202 ALA A O 1
ATOM 1553 N N . TRP A 1 203 ? -0.593 3.142 7.423 1.00 98.88 203 TRP A N 1
ATOM 1554 C CA . TRP A 1 203 ? -1.600 2.224 6.915 1.00 98.88 203 TRP A CA 1
ATOM 1555 C C . TRP A 1 203 ? -1.171 0.782 7.156 1.00 98.88 203 TRP A C 1
ATOM 1557 O O . TRP A 1 203 ? -0.063 0.392 6.780 1.00 98.88 203 TRP A O 1
ATOM 1567 N N . SER A 1 204 ? -2.054 -0.021 7.744 1.00 98.88 204 SER A N 1
ATOM 1568 C CA . SER A 1 204 ? -1.889 -1.473 7.736 1.00 98.88 204 SER A CA 1
ATOM 1569 C C . SER A 1 204 ? -2.090 -2.014 6.319 1.00 98.88 204 SER A C 1
ATOM 1571 O O . SER A 1 204 ? -2.756 -1.388 5.492 1.00 98.88 204 SER A O 1
ATOM 1573 N N . ASN A 1 205 ? -1.610 -3.227 6.055 1.00 98.62 205 ASN A N 1
ATOM 1574 C CA . ASN A 1 205 ? -2.115 -3.997 4.920 1.00 98.62 205 ASN A CA 1
ATOM 1575 C C . ASN A 1 205 ? -3.608 -4.347 5.111 1.00 98.62 205 ASN A C 1
ATOM 1577 O O . ASN A 1 205 ? -4.107 -4.300 6.244 1.00 98.62 205 ASN A O 1
ATOM 1581 N N . PRO A 1 206 ? -4.343 -4.692 4.036 1.00 98.12 206 PRO A N 1
ATOM 1582 C CA . PRO A 1 206 ? -5.675 -5.271 4.157 1.00 98.12 206 PRO A CA 1
ATOM 1583 C C . PRO A 1 206 ? -5.628 -6.618 4.896 1.00 98.12 206 PRO A C 1
ATOM 1585 O O . PRO A 1 206 ? -5.003 -7.575 4.444 1.00 98.12 206 PRO A O 1
ATOM 1588 N N . ILE A 1 207 ? -6.319 -6.694 6.028 1.00 97.56 207 ILE A N 1
ATOM 1589 C CA . ILE A 1 207 ? -6.476 -7.882 6.866 1.00 97.56 207 ILE A CA 1
ATOM 1590 C C . ILE A 1 207 ? -7.752 -8.590 6.421 1.00 97.56 207 ILE A C 1
ATOM 1592 O O . ILE A 1 207 ? -8.858 -8.093 6.642 1.00 97.56 207 ILE A O 1
ATOM 1596 N N . TRP A 1 208 ? -7.599 -9.728 5.749 1.00 96.12 208 TRP A N 1
ATOM 1597 C CA . TRP A 1 208 ? -8.719 -10.523 5.245 1.00 96.12 208 TRP A CA 1
ATOM 1598 C C . TRP A 1 208 ? -9.424 -11.267 6.380 1.00 96.12 208 TRP A C 1
ATOM 1600 O O . TRP A 1 208 ? -8.774 -11.767 7.295 1.00 96.12 208 TRP A O 1
ATOM 1610 N N . ARG A 1 209 ? -10.753 -11.325 6.305 1.00 91.00 209 ARG A N 1
ATOM 1611 C CA . ARG A 1 209 ? -11.618 -12.038 7.246 1.00 91.00 209 ARG A CA 1
ATOM 1612 C C . ARG A 1 209 ? -12.126 -13.319 6.591 1.00 91.00 209 ARG A C 1
ATOM 1614 O O . ARG A 1 209 ? -12.438 -13.305 5.398 1.00 91.00 209 ARG A O 1
ATOM 1621 N N . ASP A 1 210 ? -12.194 -14.382 7.382 1.00 76.75 210 ASP A N 1
ATOM 1622 C CA . ASP A 1 210 ? -12.854 -15.639 7.013 1.00 76.75 210 ASP A CA 1
ATOM 1623 C C . ASP A 1 210 ? -14.382 -15.547 7.167 1.00 76.75 210 ASP A C 1
ATOM 1625 O O . ASP A 1 210 ? -14.853 -14.774 8.041 1.00 76.75 210 ASP A O 1
#

Secondary structure (DSSP, 8-state):
---PPPS-SSSS--TTSPPHHHHHHHHHHTT---EE--HHHHT--HHHHHH-TT-SEEEEEEHHHHHHHS--B-HHHHHHHHHTT---EEEEE----SSSS-SSS-EEEE--SSSSHHHHHHHHHHT-EEEESS--EEEEEE-SSEEEEEEEEEEEEEEE-STT-EEEEEEEEEEEEEEE-GGGTT-SEEEEEEE-TTS-EEEEPPEE--

pLDDT: mean 96.65, std 4.16, range [58.62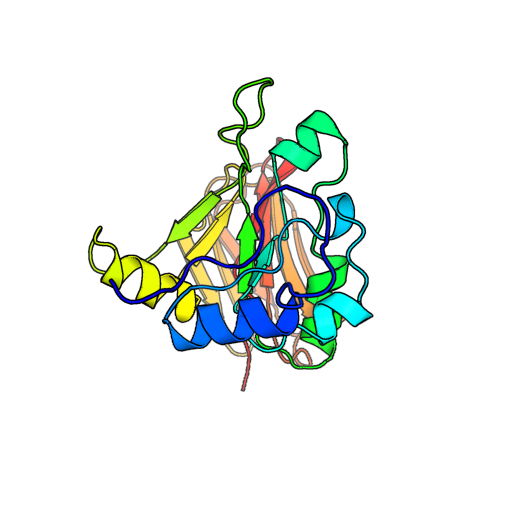, 98.88]

Radius of gyration: 17.94 Å; chains: 1; bounding box: 43×34×52 Å